Protein AF-A0A0D2M2R5-F1 (afdb_monomer_lite)

Foldseek 3Di:
DDPVVLVVVLVVCVVPLVCLVVCVVVVNLLVLLVCLAPPHPNNDLSSLSNNLSNLQSDDCAPVNCVVSVNLVSLLVQCVCCQVVVVPSNQLSSLSSLLSNLVRQVVCVVVVNHPCPSVVSCLVCLVVLLQQCLPQALSNVLSSLSNLLSSCQNCLQSCLCVCLPLVNLQSLLCSLQSVRYPDNDGRDLSSLVSSLSNLVSSCVNCLQRDEDDPSLVSSLVSLVVCLVPPDDPSNVSSVVSSVSSCVSNVD

Organism: NCBI:txid145388

pLDDT: mean 93.22, std 6.28, range [57.44, 98.75]

Structure (mmCIF, N/CA/C/O backbone):
data_AF-A0A0D2M2R5-F1
#
_entry.id   AF-A0A0D2M2R5-F1
#
loop_
_atom_site.group_PDB
_atom_site.id
_atom_site.type_symbol
_atom_site.label_atom_id
_atom_site.label_alt_id
_atom_site.label_comp_id
_atom_site.label_asym_id
_atom_site.label_entity_id
_atom_site.label_seq_id
_atom_site.pdbx_PDB_ins_code
_atom_site.Cartn_x
_atom_site.Cartn_y
_atom_site.Cartn_z
_atom_site.occupancy
_atom_site.B_iso_or_equiv
_atom_site.auth_seq_id
_atom_site.auth_comp_id
_atom_site.auth_asym_id
_atom_site.auth_atom_id
_atom_site.pdbx_PDB_model_num
ATOM 1 N N . MET A 1 1 ? -5.791 3.651 27.674 1.00 80.12 1 MET A N 1
ATOM 2 C CA . MET A 1 1 ? -5.739 2.203 27.978 1.00 80.12 1 MET A CA 1
ATOM 3 C C . MET A 1 1 ? -4.306 1.830 28.359 1.00 80.12 1 MET A C 1
ATOM 5 O O . MET A 1 1 ? -3.412 2.379 27.731 1.00 80.12 1 MET A O 1
ATOM 9 N N . PRO A 1 2 ? -4.045 0.976 29.368 1.00 88.44 2 PRO A N 1
ATOM 10 C CA . PRO A 1 2 ? -2.682 0.530 29.679 1.00 88.44 2 PRO A CA 1
ATOM 11 C C . PRO A 1 2 ? -2.049 -0.242 28.511 1.00 88.44 2 PRO A C 1
ATOM 13 O O . PRO A 1 2 ? -2.731 -1.043 27.873 1.00 88.44 2 PRO A O 1
ATOM 16 N N . LEU A 1 3 ? -0.742 -0.074 28.274 1.00 89.00 3 LEU A N 1
ATOM 17 C CA . LEU A 1 3 ? -0.022 -0.724 27.163 1.00 89.00 3 LEU A CA 1
ATOM 18 C C . LEU A 1 3 ? -0.188 -2.252 27.151 1.00 89.00 3 LEU A C 1
ATOM 20 O O . LEU A 1 3 ? -0.349 -2.858 26.095 1.00 89.00 3 LEU A O 1
ATOM 24 N N . TYR A 1 4 ? -0.179 -2.880 28.328 1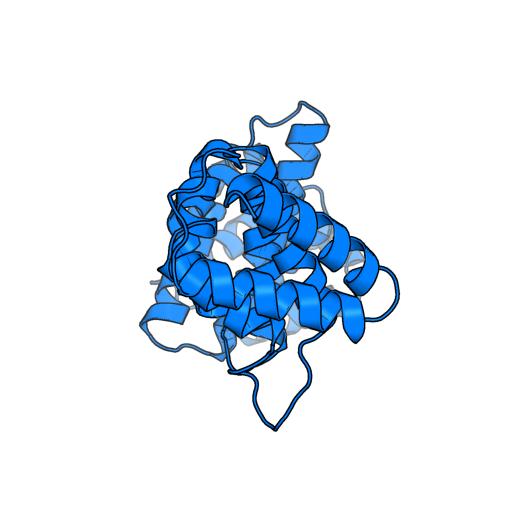.00 91.94 4 TYR A N 1
ATOM 25 C CA . TYR A 1 4 ? -0.359 -4.327 28.447 1.00 91.94 4 TYR A CA 1
ATOM 26 C C . TYR A 1 4 ? -1.734 -4.794 27.944 1.00 91.94 4 TYR A C 1
ATOM 28 O O . TYR A 1 4 ? -1.831 -5.845 27.318 1.00 91.94 4 TYR A O 1
ATOM 36 N N . ALA A 1 5 ? -2.783 -3.989 28.139 1.00 92.06 5 ALA A N 1
ATOM 37 C CA . ALA A 1 5 ? -4.114 -4.307 27.633 1.00 92.06 5 ALA A CA 1
ATOM 38 C C . ALA A 1 5 ? -4.182 -4.203 26.100 1.00 92.06 5 ALA A C 1
ATOM 40 O O . ALA A 1 5 ? -4.781 -5.071 25.473 1.00 92.06 5 ALA A O 1
ATOM 41 N N . LEU A 1 6 ? -3.513 -3.211 25.492 1.00 91.88 6 LEU A N 1
ATOM 42 C CA . LEU A 1 6 ? -3.400 -3.110 24.028 1.00 91.88 6 LEU A CA 1
ATOM 43 C C . LEU A 1 6 ? -2.667 -4.321 23.442 1.00 91.88 6 LEU A C 1
ATOM 45 O O . LEU A 1 6 ? -3.137 -4.916 22.479 1.00 91.88 6 LEU A O 1
ATOM 49 N N . LYS A 1 7 ? -1.549 -4.724 24.061 1.00 92.75 7 LYS A N 1
ATOM 50 C CA . LYS A 1 7 ? -0.788 -5.920 23.666 1.00 92.75 7 LYS A CA 1
ATOM 51 C C . LYS A 1 7 ? -1.637 -7.187 23.734 1.00 92.75 7 LYS A C 1
ATOM 53 O O . LYS A 1 7 ? -1.655 -7.959 22.781 1.00 92.75 7 LYS A O 1
ATOM 58 N N . LEU A 1 8 ? -2.340 -7.389 24.849 1.00 93.81 8 LEU A N 1
ATOM 59 C CA . LEU A 1 8 ? -3.170 -8.573 25.055 1.00 93.81 8 LEU A CA 1
ATOM 60 C C . LEU A 1 8 ? -4.339 -8.611 24.069 1.00 93.81 8 LEU A C 1
ATOM 62 O O . LEU A 1 8 ? -4.584 -9.649 23.465 1.00 93.81 8 LEU A O 1
ATOM 66 N N . LEU A 1 9 ? -5.018 -7.480 23.858 1.00 93.56 9 LEU A N 1
ATOM 67 C CA . LEU A 1 9 ? -6.087 -7.399 22.869 1.00 93.56 9 LEU A CA 1
ATOM 68 C C . LEU A 1 9 ? -5.559 -7.657 21.453 1.00 93.56 9 LEU A C 1
ATOM 70 O O . LEU A 1 9 ? -6.178 -8.419 20.720 1.00 93.56 9 LEU A O 1
ATOM 74 N N . GLY A 1 10 ? -4.406 -7.083 21.094 1.00 90.00 10 GLY A N 1
ATOM 75 C CA . GLY A 1 10 ? -3.755 -7.315 19.804 1.00 90.00 10 GLY A CA 1
ATOM 76 C C . GLY A 1 10 ? -3.497 -8.798 19.562 1.00 90.00 10 GLY A C 1
ATOM 77 O O . GLY A 1 10 ? -3.965 -9.341 18.567 1.00 90.00 10 GLY A O 1
ATOM 78 N N . GLY A 1 11 ? -2.874 -9.478 20.529 1.00 90.94 11 GLY A N 1
ATOM 79 C CA . GLY A 1 11 ? -2.635 -10.920 20.444 1.00 90.94 11 GLY A CA 1
ATOM 80 C C . GLY A 1 11 ? -3.923 -11.749 20.354 1.00 90.94 11 GLY A C 1
ATOM 81 O O . GLY A 1 11 ? -3.978 -12.720 19.606 1.00 90.94 11 GLY A O 1
ATOM 82 N N . VAL A 1 12 ? -4.990 -11.359 21.062 1.00 92.56 12 VAL A N 1
ATOM 83 C CA . VAL A 1 12 ? -6.296 -12.036 20.956 1.00 92.56 12 VAL A CA 1
ATOM 84 C C . VAL A 1 12 ? -6.880 -11.901 19.549 1.00 92.56 12 VAL A C 1
ATOM 86 O O . VAL A 1 12 ? -7.379 -12.889 19.016 1.00 92.56 12 VAL A O 1
ATOM 89 N N . LEU A 1 13 ? -6.815 -10.713 18.941 1.00 91.69 13 LEU A N 1
ATOM 90 C CA . LEU A 1 13 ? -7.350 -10.485 17.595 1.00 91.69 13 LEU A CA 1
ATOM 91 C C . LEU A 1 13 ? -6.505 -11.147 16.500 1.00 91.69 13 LEU A C 1
ATOM 93 O O . LEU A 1 13 ? -7.065 -11.585 15.498 1.00 91.69 13 LEU A O 1
ATOM 97 N N . GLU A 1 14 ? -5.189 -11.255 16.697 1.00 87.56 14 GLU A N 1
ATOM 98 C CA . GLU A 1 14 ? -4.291 -12.001 15.804 1.00 87.56 14 GLU A CA 1
ATOM 99 C C . GLU A 1 14 ? -4.626 -13.502 15.797 1.00 87.56 14 GLU A C 1
ATOM 101 O O . GLU A 1 14 ? -4.649 -14.126 14.738 1.00 87.56 14 GLU A O 1
ATOM 106 N N . VAL A 1 15 ? -4.935 -14.080 16.964 1.00 89.62 15 VAL A N 1
ATOM 107 C CA . VAL A 1 15 ? -5.293 -15.505 17.089 1.00 89.62 15 VAL A CA 1
ATOM 108 C C . VAL A 1 15 ? -6.743 -15.773 16.680 1.00 89.62 15 VAL A C 1
ATOM 110 O O . VAL A 1 15 ? -7.049 -16.829 16.126 1.00 89.62 15 VAL A O 1
ATOM 113 N N . ASN A 1 16 ? -7.658 -14.848 16.971 1.00 90.06 16 ASN A N 1
ATOM 114 C CA . ASN A 1 16 ? -9.077 -15.001 16.679 1.00 90.06 16 ASN A CA 1
ATOM 115 C C . ASN A 1 16 ? -9.708 -13.665 16.266 1.00 90.06 16 ASN A C 1
ATOM 117 O O . ASN A 1 16 ? -10.248 -12.911 17.084 1.00 90.06 16 ASN A O 1
ATOM 121 N N . SER A 1 17 ? -9.717 -13.427 14.954 1.00 88.94 17 SER A N 1
ATOM 122 C CA . SER A 1 17 ? -10.348 -12.259 14.332 1.00 88.94 17 SER A CA 1
ATOM 123 C C . SER A 1 17 ? -11.868 -12.205 14.532 1.00 88.94 17 SER A C 1
ATOM 125 O O . SER A 1 17 ? -12.469 -11.140 14.389 1.00 88.94 17 SER A O 1
ATOM 127 N N . GLY A 1 18 ? -12.501 -13.307 14.953 1.00 89.75 18 GLY A N 1
ATOM 128 C CA . GLY A 1 18 ? -13.918 -13.342 15.312 1.00 89.75 18 GLY A CA 1
ATOM 129 C C . GLY A 1 18 ? -14.280 -12.405 16.468 1.00 89.75 18 GLY A C 1
ATOM 130 O O . GLY A 1 18 ? -15.438 -12.010 16.572 1.00 89.75 18 GLY A O 1
ATOM 131 N N . PHE A 1 19 ? -13.305 -11.992 17.292 1.00 92.38 19 PHE A N 1
ATOM 132 C CA . PHE A 1 19 ? -13.520 -11.032 18.381 1.00 92.38 19 PHE A CA 1
ATOM 133 C C . PHE A 1 19 ? -13.590 -9.564 17.937 1.00 92.38 19 PHE A C 1
ATOM 135 O O . PHE A 1 19 ? -13.947 -8.689 18.733 1.00 92.38 19 PHE A O 1
ATOM 142 N N . VAL A 1 20 ? -13.277 -9.262 16.673 1.00 91.56 20 VAL A N 1
ATOM 143 C CA . VAL A 1 20 ? -13.291 -7.882 16.171 1.00 91.56 20 VAL A CA 1
ATOM 144 C C . VAL A 1 20 ? -14.695 -7.267 16.244 1.00 91.56 20 VAL A C 1
ATOM 146 O O . VAL A 1 20 ? -14.840 -6.092 16.594 1.00 91.56 20 VAL A O 1
ATOM 149 N N . GLY A 1 21 ? -15.746 -8.060 16.009 1.00 90.06 21 GLY A N 1
ATOM 150 C CA . GLY A 1 21 ? -17.133 -7.604 16.146 1.00 90.06 21 GLY A CA 1
ATOM 151 C C . GLY A 1 21 ? -17.456 -7.096 17.555 1.00 90.06 21 GLY A C 1
ATOM 152 O O . GLY A 1 21 ? -18.111 -6.068 17.711 1.00 90.06 21 GLY A O 1
ATOM 153 N N . GLN A 1 22 ? -16.937 -7.759 18.589 1.00 92.50 22 GLN A N 1
ATOM 154 C CA . GLN A 1 22 ? -17.124 -7.388 19.991 1.00 92.50 22 GLN A CA 1
ATOM 155 C C . GLN A 1 22 ? -16.339 -6.121 20.336 1.00 92.50 22 GLN A C 1
ATOM 157 O O . GLN A 1 22 ? -16.878 -5.239 20.998 1.00 92.50 22 GLN A O 1
ATOM 162 N N . VAL A 1 23 ? -15.104 -5.982 19.845 1.00 92.31 23 VAL A N 1
ATOM 163 C CA . VAL A 1 23 ? -14.311 -4.748 20.011 1.00 92.31 23 VAL A CA 1
ATOM 164 C C . VAL A 1 23 ? -15.058 -3.543 19.436 1.00 92.31 23 VAL A C 1
ATOM 166 O O . VAL A 1 23 ? -15.118 -2.482 20.062 1.00 92.31 23 VAL A O 1
ATOM 169 N N . ARG A 1 24 ? -15.690 -3.720 18.272 1.00 89.88 24 ARG A N 1
ATOM 170 C CA . ARG A 1 24 ? -16.531 -2.691 17.656 1.00 89.88 24 ARG A CA 1
ATOM 171 C C . ARG A 1 24 ? -17.795 -2.411 18.464 1.00 89.88 24 ARG A C 1
ATOM 173 O O . ARG A 1 24 ? -18.102 -1.246 18.692 1.00 89.88 24 ARG A O 1
ATOM 180 N N . ALA A 1 25 ? -18.496 -3.448 18.924 1.00 91.38 25 ALA A N 1
ATOM 181 C CA . ALA A 1 25 ? -19.702 -3.306 19.743 1.00 91.38 25 ALA A CA 1
ATOM 182 C C . ALA A 1 25 ? -19.436 -2.579 21.074 1.00 91.38 25 ALA A C 1
ATOM 184 O O . ALA A 1 25 ? -20.310 -1.882 21.581 1.00 91.38 25 ALA A O 1
ATOM 185 N N . LEU A 1 26 ? -18.217 -2.692 21.609 1.00 93.88 26 LEU A N 1
ATOM 186 C CA . LEU A 1 26 ? -17.757 -1.956 22.789 1.00 93.88 26 LEU A CA 1
ATOM 187 C C . LEU A 1 26 ? -17.380 -0.490 22.500 1.00 93.88 26 LEU A C 1
ATOM 189 O O . LEU A 1 26 ? -16.967 0.218 23.414 1.00 93.88 26 LEU A O 1
ATOM 193 N N . GLY A 1 27 ? -17.485 -0.026 21.250 1.00 92.44 27 GLY A N 1
ATOM 194 C CA . GLY A 1 27 ? -17.151 1.348 20.871 1.00 92.44 27 GLY A CA 1
ATOM 195 C C . GLY A 1 27 ? -15.654 1.662 20.940 1.00 92.44 27 GLY A C 1
ATOM 196 O O . GLY A 1 27 ? -15.281 2.824 21.069 1.00 92.44 27 GLY A O 1
ATOM 197 N N . LEU A 1 28 ? -14.785 0.646 20.867 1.00 93.38 28 LEU A N 1
ATOM 198 C CA . LEU A 1 28 ? -13.336 0.835 21.016 1.00 93.38 28 LEU A CA 1
ATOM 199 C C . LEU A 1 28 ? -12.646 1.300 19.730 1.00 93.38 28 LEU A C 1
ATOM 201 O O . LEU A 1 28 ? -11.571 1.887 19.803 1.00 93.38 28 LEU A O 1
ATOM 205 N N . ALA A 1 29 ? -13.253 1.067 18.562 1.00 92.81 29 ALA A N 1
ATOM 206 C CA . ALA A 1 29 ? -12.639 1.417 17.282 1.00 92.81 29 ALA A CA 1
ATOM 207 C C . ALA A 1 29 ? -12.286 2.917 17.173 1.00 92.81 29 ALA A C 1
ATOM 209 O O . ALA A 1 29 ? -11.120 3.200 16.903 1.00 92.81 29 ALA A O 1
ATOM 210 N N . PRO A 1 30 ? -13.192 3.881 17.461 1.00 95.25 30 PRO A N 1
ATOM 211 C CA . PRO A 1 30 ? -12.836 5.302 17.435 1.00 95.25 30 PRO A CA 1
ATOM 212 C C . PRO A 1 30 ? -11.638 5.644 18.330 1.00 95.25 30 PRO A C 1
ATOM 214 O O . PRO A 1 30 ? -10.740 6.358 17.899 1.00 95.25 30 PRO A O 1
ATOM 217 N N . LEU A 1 31 ? -11.567 5.050 19.529 1.00 95.62 31 LEU A N 1
ATOM 218 C CA . LEU A 1 31 ? -10.462 5.280 20.462 1.00 95.62 31 LEU A CA 1
ATOM 219 C C . LEU A 1 31 ? -9.118 4.827 19.886 1.00 95.62 31 LEU A C 1
ATOM 221 O O . LEU A 1 31 ? -8.126 5.532 20.037 1.00 95.62 31 LEU A O 1
ATOM 225 N N . PHE A 1 32 ? -9.064 3.667 19.227 1.00 96.31 32 PHE A N 1
ATOM 226 C CA . PHE A 1 32 ? -7.816 3.177 18.635 1.00 96.31 32 PHE A CA 1
ATOM 227 C C . PHE A 1 32 ? -7.359 4.050 17.465 1.00 96.31 32 PHE A C 1
ATOM 229 O O . PHE A 1 32 ? -6.167 4.330 17.351 1.00 96.31 32 PHE A O 1
ATOM 236 N N . PHE A 1 33 ? -8.289 4.562 16.656 1.00 97.12 33 PHE A N 1
ATOM 237 C CA . PHE A 1 33 ? -7.940 5.530 15.616 1.00 97.12 33 PHE A CA 1
ATOM 238 C C . PHE A 1 33 ? -7.495 6.873 16.201 1.00 97.12 33 PHE A C 1
ATOM 240 O O . PHE A 1 33 ? -6.570 7.476 15.674 1.00 97.12 33 PHE A O 1
ATOM 247 N N . ASP A 1 34 ? -8.067 7.345 17.308 1.00 96.75 34 ASP A N 1
ATOM 248 C CA . ASP A 1 34 ? -7.570 8.548 17.996 1.00 96.75 34 ASP A CA 1
ATOM 249 C C . ASP A 1 34 ? -6.165 8.355 18.579 1.00 96.75 34 ASP A C 1
ATOM 251 O O . ASP A 1 34 ? -5.353 9.283 18.581 1.00 96.75 34 ASP A O 1
ATOM 255 N N . TYR A 1 35 ? -5.832 7.133 18.999 1.00 97.31 35 TYR A N 1
ATOM 256 C CA . TYR A 1 35 ? -4.498 6.791 19.490 1.00 97.31 35 TYR A CA 1
ATOM 257 C C . TYR A 1 35 ? -3.413 6.830 18.407 1.00 97.31 35 TYR A C 1
ATOM 259 O O . TYR A 1 35 ? -2.243 6.792 18.769 1.00 97.31 35 TYR A O 1
ATOM 267 N N . LEU A 1 36 ? -3.763 6.931 17.118 1.00 97.81 36 LEU A N 1
ATOM 268 C CA . LEU A 1 36 ? -2.798 7.142 16.029 1.00 97.81 36 LEU A CA 1
ATOM 269 C C . LEU A 1 36 ? -2.287 8.589 15.942 1.00 97.81 36 LEU A C 1
ATOM 271 O O . LEU A 1 36 ? -1.353 8.855 15.192 1.00 97.81 36 LEU A O 1
ATOM 275 N N . SER A 1 37 ? -2.870 9.531 16.690 1.00 96.69 37 SER A N 1
ATOM 276 C CA . SER A 1 37 ? -2.326 10.891 16.763 1.00 96.69 37 SER A CA 1
ATOM 277 C C . SER A 1 37 ? -0.873 10.869 17.263 1.00 96.69 37 SER A C 1
ATOM 279 O O . SER A 1 37 ? -0.558 10.180 18.234 1.00 96.69 37 SER A O 1
ATOM 281 N N . LEU A 1 38 ? 0.018 11.631 16.617 1.00 94.94 38 LEU A N 1
ATOM 282 C CA . LEU A 1 38 ? 1.461 11.644 16.913 1.00 94.94 38 LEU A CA 1
ATOM 283 C C . LEU A 1 38 ? 1.782 12.026 18.365 1.00 94.94 38 LEU A C 1
ATOM 285 O O . LEU A 1 38 ? 2.743 11.523 18.936 1.00 94.94 38 LEU A O 1
ATOM 289 N N . GLU A 1 39 ? 0.949 12.860 18.985 1.00 93.38 39 GLU A N 1
ATOM 290 C CA . GLU A 1 39 ? 1.123 13.300 20.375 1.00 93.38 39 GLU A CA 1
ATOM 291 C C . GLU A 1 39 ? 0.530 12.314 21.395 1.00 93.38 39 GLU A C 1
ATOM 293 O O . GLU A 1 39 ? 0.689 12.472 22.609 1.00 93.38 39 GLU A O 1
ATOM 298 N N . HIS A 1 40 ? -0.190 11.291 20.931 1.00 94.56 40 HIS A N 1
ATOM 299 C CA . HIS A 1 40 ? -0.910 10.395 21.815 1.00 94.56 40 HIS A CA 1
ATOM 300 C C . HIS A 1 40 ? 0.028 9.350 22.435 1.00 94.56 40 HIS A C 1
ATOM 302 O O . HIS A 1 40 ? 0.693 8.590 21.739 1.00 94.56 40 HIS A O 1
ATOM 308 N N . ALA A 1 41 ? 0.001 9.201 23.764 1.00 91.94 41 ALA A N 1
ATOM 309 C CA . ALA A 1 41 ? 0.866 8.258 24.493 1.00 91.94 41 ALA A CA 1
ATOM 310 C C . ALA A 1 41 ? 0.666 6.769 24.120 1.00 91.94 41 ALA A C 1
ATOM 312 O O . ALA A 1 41 ? 1.492 5.920 24.449 1.00 91.94 41 ALA A O 1
ATOM 313 N N . ASN A 1 42 ? -0.444 6.444 23.452 1.00 94.00 42 ASN A N 1
ATOM 314 C CA . ASN A 1 42 ? -0.731 5.105 22.920 1.00 94.00 42 ASN A CA 1
ATOM 315 C C . ASN A 1 42 ? -0.480 4.973 21.412 1.00 94.00 42 ASN A C 1
ATOM 317 O O . ASN A 1 42 ? -0.851 3.945 20.846 1.00 94.00 42 ASN A O 1
ATOM 321 N N . ASN A 1 43 ? 0.155 5.959 20.776 1.00 96.06 43 ASN A N 1
ATOM 322 C CA . ASN A 1 43 ? 0.647 5.807 19.417 1.00 96.06 43 ASN A CA 1
ATOM 323 C C . ASN A 1 43 ? 1.870 4.888 19.427 1.00 96.06 43 ASN A C 1
ATOM 325 O O . ASN A 1 43 ? 2.994 5.290 19.716 1.00 96.06 43 ASN A O 1
ATOM 329 N N . ASN A 1 44 ? 1.618 3.601 19.228 1.00 95.44 44 ASN A N 1
ATOM 330 C CA . ASN A 1 44 ? 2.637 2.569 19.222 1.00 95.44 44 ASN A CA 1
ATOM 331 C C . ASN A 1 44 ? 2.258 1.448 18.257 1.00 95.44 44 ASN A C 1
ATOM 333 O O . ASN A 1 44 ? 1.099 1.311 17.855 1.00 95.44 44 ASN A O 1
ATOM 337 N N . VAL A 1 45 ? 3.235 0.593 17.956 1.00 95.06 45 VAL A N 1
ATOM 338 C CA . VAL A 1 45 ? 3.086 -0.530 17.023 1.00 95.06 45 VAL A CA 1
ATOM 339 C C . VAL A 1 45 ? 1.889 -1.441 17.330 1.00 95.06 45 VAL A C 1
ATOM 341 O O . VAL A 1 45 ? 1.237 -1.938 16.415 1.00 95.06 45 VAL A O 1
ATOM 344 N N . HIS A 1 46 ? 1.531 -1.632 18.604 1.00 95.25 46 HIS A N 1
ATOM 345 C CA . HIS A 1 46 ? 0.386 -2.471 18.969 1.00 95.25 46 HIS A CA 1
ATOM 346 C C . HIS A 1 46 ? -0.942 -1.808 18.605 1.00 95.25 46 HIS A C 1
ATOM 348 O O . HIS A 1 46 ? -1.853 -2.489 18.143 1.00 95.25 46 HIS A O 1
ATOM 354 N N . ASN A 1 47 ? -1.050 -0.488 18.772 1.00 97.12 47 ASN A N 1
ATOM 355 C CA . ASN A 1 47 ? -2.237 0.249 18.354 1.00 97.12 47 ASN A CA 1
ATOM 356 C C . ASN A 1 47 ? -2.403 0.252 16.827 1.00 97.12 47 ASN A C 1
ATOM 358 O O . ASN A 1 47 ? -3.515 0.066 16.337 1.00 97.12 47 ASN A O 1
ATOM 362 N N . ILE A 1 48 ? -1.304 0.384 16.078 1.00 97.31 48 ILE A N 1
ATOM 363 C CA . ILE A 1 48 ? -1.314 0.295 14.608 1.00 97.31 48 ILE A CA 1
ATOM 364 C C . ILE A 1 48 ? -1.857 -1.073 14.167 1.00 97.31 48 ILE A C 1
ATOM 366 O O . ILE A 1 48 ? -2.800 -1.148 13.378 1.00 97.31 48 ILE A O 1
ATOM 370 N N . ARG A 1 49 ? -1.348 -2.163 14.758 1.00 95.38 49 ARG A N 1
ATOM 371 C CA . ARG A 1 49 ? -1.827 -3.529 14.480 1.00 95.38 49 ARG A CA 1
ATOM 372 C C . ARG A 1 49 ? -3.298 -3.738 14.849 1.00 95.38 49 ARG A C 1
ATOM 374 O O . ARG A 1 49 ? -4.018 -4.400 14.106 1.00 95.38 49 ARG A O 1
ATOM 381 N N . LEU A 1 50 ? -3.769 -3.150 15.952 1.00 95.31 50 LEU A N 1
ATOM 382 C CA . LEU A 1 50 ? -5.187 -3.181 16.331 1.00 95.31 50 LEU A CA 1
ATOM 383 C C . LEU A 1 50 ? -6.072 -2.473 15.299 1.00 95.31 50 LEU A C 1
ATOM 385 O O . LEU A 1 50 ? -7.100 -3.023 14.902 1.00 95.31 50 LEU A O 1
ATOM 389 N N . CYS A 1 51 ? -5.669 -1.286 14.840 1.00 96.75 51 CYS A N 1
ATOM 390 C CA . CYS A 1 51 ? -6.380 -0.565 13.783 1.00 96.75 51 CYS A CA 1
ATOM 391 C C . CYS A 1 51 ? -6.428 -1.397 12.498 1.00 96.75 51 CYS A C 1
ATOM 393 O O . CYS A 1 51 ? -7.487 -1.535 11.890 1.00 96.75 51 CYS A O 1
ATOM 395 N N . ARG A 1 52 ? -5.319 -2.048 12.135 1.00 95.62 52 ARG A N 1
ATOM 396 C CA . ARG A 1 52 ? -5.270 -2.946 10.976 1.00 95.62 52 ARG A CA 1
ATOM 397 C C . ARG A 1 52 ? -6.222 -4.126 11.124 1.00 95.62 52 ARG A C 1
ATOM 399 O O . ARG A 1 52 ? -6.975 -4.410 10.200 1.00 95.62 52 ARG A O 1
ATOM 406 N N . ALA A 1 53 ? -6.232 -4.798 12.276 1.00 94.00 53 ALA A N 1
ATOM 407 C CA . ALA A 1 53 ? -7.148 -5.910 12.533 1.00 94.00 53 ALA A CA 1
ATOM 408 C C . ALA A 1 53 ? -8.622 -5.480 12.415 1.00 94.00 53 ALA A C 1
ATOM 410 O O . ALA A 1 53 ? -9.436 -6.220 11.863 1.00 94.00 53 ALA A O 1
ATOM 411 N N . LEU A 1 54 ? -8.954 -4.269 12.881 1.00 94.12 54 LEU A N 1
ATOM 412 C CA . LEU A 1 54 ? -10.293 -3.692 12.748 1.00 94.12 54 LEU A CA 1
ATOM 413 C C . LEU A 1 54 ? -10.700 -3.473 11.289 1.00 94.12 54 LEU A C 1
ATOM 415 O O . LEU A 1 54 ? -11.820 -3.821 10.918 1.00 94.12 54 LEU A O 1
ATOM 419 N N . VAL A 1 55 ? -9.799 -2.922 10.472 1.00 94.75 55 VAL A N 1
ATOM 420 C CA . VAL A 1 55 ? -10.050 -2.673 9.045 1.00 94.75 55 VAL A CA 1
ATOM 421 C C . VAL A 1 55 ? -10.165 -3.996 8.280 1.00 94.75 55 VAL A C 1
ATOM 423 O O . VAL A 1 55 ? -11.131 -4.213 7.550 1.00 94.75 55 VAL A O 1
ATOM 426 N N . MET A 1 56 ? -9.233 -4.925 8.510 1.00 91.94 56 MET A N 1
ATOM 427 C CA . MET A 1 56 ? -9.162 -6.207 7.798 1.00 91.94 56 MET A CA 1
ATOM 428 C C . MET A 1 56 ? -10.325 -7.153 8.101 1.00 91.94 56 MET A C 1
ATOM 430 O O . MET A 1 56 ? -10.743 -7.902 7.221 1.00 91.94 56 MET A O 1
ATOM 434 N N . ALA A 1 57 ? -10.880 -7.129 9.317 1.00 89.94 57 ALA A N 1
ATOM 435 C CA . ALA A 1 57 ? -12.054 -7.940 9.656 1.00 89.94 57 ALA A CA 1
ATOM 436 C C . ALA A 1 57 ? -13.332 -7.495 8.925 1.00 89.94 57 ALA A C 1
ATOM 438 O O . ALA A 1 57 ? -14.336 -8.210 8.937 1.00 89.94 57 ALA A O 1
ATOM 439 N N . GLY A 1 58 ? -13.299 -6.325 8.287 1.00 78.12 58 GLY A N 1
ATOM 440 C CA . GLY A 1 58 ? -14.410 -5.786 7.532 1.00 78.12 58 GLY A CA 1
ATOM 441 C C . GLY A 1 58 ? -15.477 -5.110 8.394 1.00 78.12 58 GLY A C 1
ATOM 442 O O . GLY A 1 58 ? -15.599 -5.270 9.613 1.00 78.12 58 GLY A O 1
ATOM 443 N N . GLY A 1 59 ? -16.279 -4.298 7.711 1.00 77.31 59 GLY A N 1
ATOM 444 C CA . GLY A 1 59 ? -17.406 -3.575 8.286 1.00 77.31 59 GLY A CA 1
ATOM 445 C C . GLY A 1 59 ? -17.073 -2.199 8.863 1.00 77.31 59 GLY A C 1
ATOM 446 O O . GLY A 1 59 ? -17.970 -1.585 9.437 1.00 77.31 59 GLY A O 1
ATOM 447 N N . MET A 1 60 ? -15.842 -1.711 8.700 1.00 88.31 60 MET A N 1
ATOM 448 C CA . MET A 1 60 ? -15.567 -0.273 8.674 1.00 88.31 60 MET A CA 1
ATOM 449 C C . MET A 1 60 ? -15.565 0.172 7.215 1.00 88.31 60 MET A C 1
ATOM 451 O O . MET A 1 60 ? -14.629 -0.157 6.494 1.00 88.31 60 MET A O 1
ATOM 455 N N . GLY A 1 61 ? -16.635 0.840 6.782 1.00 90.12 61 GLY A N 1
ATOM 456 C CA . GLY A 1 61 ? -16.721 1.341 5.408 1.00 90.12 61 GLY A CA 1
ATOM 457 C C . GLY A 1 61 ? -16.005 2.675 5.215 1.00 90.12 61 GLY A C 1
ATOM 458 O O . GLY A 1 61 ? -15.634 3.318 6.207 1.00 90.12 61 GLY A O 1
ATOM 459 N N . ALA A 1 62 ? -15.858 3.120 3.965 1.00 92.00 62 ALA A N 1
ATOM 460 C CA . ALA A 1 62 ? -15.127 4.342 3.621 1.00 92.00 62 ALA A CA 1
ATOM 461 C C . ALA A 1 62 ? -15.639 5.562 4.406 1.00 92.00 62 ALA A C 1
ATOM 463 O O . ALA A 1 62 ? -14.862 6.253 5.064 1.00 92.00 62 ALA A O 1
ATOM 464 N N . ALA A 1 63 ? -16.962 5.748 4.476 1.00 92.12 63 ALA A N 1
ATOM 465 C CA . ALA A 1 63 ? -17.580 6.844 5.228 1.00 92.12 63 ALA A CA 1
ATOM 466 C C . ALA A 1 63 ? -17.229 6.831 6.730 1.00 92.12 63 ALA A C 1
ATOM 468 O O . ALA A 1 63 ? -17.051 7.883 7.346 1.00 92.12 63 ALA A O 1
ATOM 469 N N . GLN A 1 64 ? -17.107 5.646 7.341 1.00 93.62 64 GLN A N 1
ATOM 470 C CA . GLN A 1 64 ? -16.721 5.537 8.748 1.00 93.62 64 GLN A CA 1
ATOM 471 C C . GLN A 1 64 ? -15.239 5.874 8.942 1.00 93.62 64 GLN A C 1
ATOM 473 O O . GLN A 1 64 ? -14.892 6.568 9.896 1.00 93.62 64 GLN A O 1
ATOM 478 N N . LEU A 1 65 ? -14.368 5.392 8.054 1.00 95.81 65 LEU A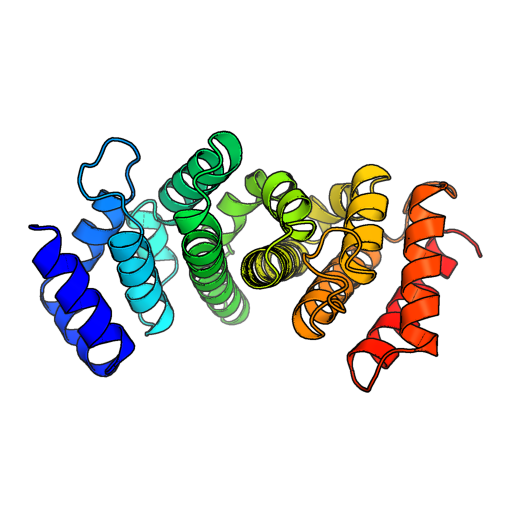 N 1
ATOM 479 C CA . LEU A 1 65 ? -12.936 5.695 8.094 1.00 95.81 65 LEU A CA 1
ATOM 480 C C . LEU A 1 65 ? -12.674 7.188 7.866 1.00 95.81 65 LEU A C 1
ATOM 482 O O . LEU A 1 65 ? -11.856 7.778 8.574 1.00 95.81 65 LEU A O 1
ATOM 486 N N . GLN A 1 66 ? -13.428 7.811 6.961 1.00 95.12 66 GLN A N 1
ATOM 487 C CA . GLN A 1 66 ? -13.395 9.249 6.716 1.00 95.12 66 GLN A CA 1
ATOM 488 C C . GLN A 1 66 ? -13.833 10.042 7.952 1.00 95.12 66 GLN A C 1
ATOM 490 O O . GLN A 1 66 ? -13.127 10.952 8.378 1.00 95.12 66 GLN A O 1
ATOM 495 N N . ALA A 1 67 ? -14.944 9.661 8.595 1.00 95.00 67 ALA A N 1
ATOM 496 C CA . ALA A 1 67 ? -15.417 10.316 9.818 1.00 95.00 67 ALA A CA 1
ATOM 497 C C . ALA A 1 67 ? -14.407 10.237 10.980 1.00 95.00 67 ALA A C 1
ATOM 499 O O . ALA A 1 67 ? -14.405 11.096 11.859 1.00 95.00 67 ALA A O 1
ATOM 500 N N . LEU A 1 68 ? -13.545 9.217 10.989 1.00 95.88 68 LEU A N 1
ATOM 501 C CA . LEU A 1 68 ? -12.482 9.048 11.982 1.00 95.88 68 LEU A CA 1
ATOM 502 C C . LEU A 1 68 ? -11.178 9.780 11.626 1.00 95.88 68 LEU A C 1
ATOM 504 O O . LEU A 1 68 ? -10.252 9.771 12.445 1.00 95.88 68 LEU A O 1
ATOM 508 N N . GLY A 1 69 ? -11.072 10.371 10.429 1.00 96.50 69 GLY A N 1
ATOM 509 C CA . GLY A 1 69 ? -9.812 10.902 9.897 1.00 96.50 69 GLY A CA 1
ATOM 510 C C . GLY A 1 69 ? -8.728 9.824 9.815 1.00 96.50 69 GLY A C 1
ATOM 511 O O . GLY A 1 69 ? -7.566 10.081 10.126 1.00 96.50 69 GLY A O 1
ATOM 512 N N . ALA A 1 70 ? -9.120 8.579 9.515 1.00 96.75 70 ALA A N 1
ATOM 513 C CA . ALA A 1 70 ? -8.234 7.424 9.606 1.00 96.75 70 ALA A CA 1
ATOM 514 C C . ALA A 1 70 ? -7.047 7.537 8.640 1.00 96.75 70 ALA A C 1
ATOM 516 O O . ALA A 1 70 ? -5.909 7.350 9.063 1.00 96.75 70 ALA A O 1
ATOM 517 N N . ALA A 1 71 ? -7.304 7.879 7.374 1.00 97.25 71 ALA A N 1
ATOM 518 C CA . ALA A 1 71 ? -6.259 7.996 6.360 1.00 97.25 71 ALA A CA 1
ATOM 519 C C . ALA A 1 71 ? -5.243 9.096 6.704 1.00 97.25 71 ALA A C 1
ATOM 521 O O . ALA A 1 71 ? -4.044 8.830 6.670 1.00 97.25 71 ALA A O 1
ATOM 522 N N . ASP A 1 72 ? -5.697 10.279 7.134 1.00 98.00 72 ASP A N 1
ATOM 523 C CA . ASP A 1 72 ? -4.813 11.386 7.527 1.00 98.00 72 ASP A CA 1
ATOM 524 C C . ASP A 1 72 ? -3.893 11.003 8.691 1.00 98.00 72 ASP A C 1
ATOM 526 O O . ASP A 1 72 ? -2.683 11.229 8.651 1.00 98.00 72 ASP A O 1
ATOM 530 N N . LYS A 1 73 ? -4.455 10.371 9.729 1.00 98.31 73 LYS A N 1
ATOM 531 C CA . LYS A 1 73 ? -3.686 9.928 10.899 1.00 98.31 73 LYS A CA 1
ATOM 532 C C . LYS A 1 73 ? -2.662 8.857 10.520 1.00 98.31 73 LYS A C 1
ATOM 534 O O . LYS A 1 73 ? -1.526 8.916 10.977 1.00 98.31 73 LYS A O 1
ATOM 539 N N . VAL A 1 74 ? -3.039 7.896 9.675 1.00 98.25 74 VAL A N 1
ATOM 540 C CA . VAL A 1 74 ? -2.128 6.840 9.207 1.00 98.25 74 VAL A CA 1
ATOM 541 C C . VAL A 1 74 ? -1.018 7.418 8.327 1.00 98.25 74 VAL A C 1
ATOM 543 O O . VAL A 1 74 ? 0.143 7.068 8.530 1.00 98.25 74 VAL A O 1
ATOM 546 N N . CYS A 1 75 ? -1.336 8.357 7.431 1.00 98.50 75 CYS A N 1
ATOM 547 C CA . CYS A 1 75 ? -0.339 9.088 6.648 1.00 98.50 75 CYS A CA 1
ATOM 548 C C . CYS A 1 75 ? 0.648 9.833 7.554 1.00 98.50 75 CYS A C 1
ATOM 550 O O . CYS A 1 75 ? 1.854 9.726 7.357 1.00 98.50 75 CYS A O 1
ATOM 552 N N . ALA A 1 76 ? 0.161 10.522 8.590 1.00 98.38 76 ALA A N 1
ATOM 553 C CA . ALA A 1 76 ? 1.022 11.215 9.546 1.00 98.38 76 ALA A CA 1
ATOM 554 C C . ALA A 1 76 ? 1.961 10.250 10.296 1.00 98.38 76 ALA A C 1
ATOM 556 O O . ALA A 1 76 ? 3.136 10.563 10.489 1.00 98.38 76 ALA A O 1
ATOM 557 N N . VAL A 1 77 ? 1.477 9.063 10.687 1.00 98.50 77 VAL A N 1
ATOM 558 C CA . VAL A 1 77 ? 2.309 8.022 11.318 1.00 98.50 77 VAL A CA 1
ATOM 559 C C . VAL A 1 77 ? 3.352 7.472 10.344 1.00 98.50 77 VAL A C 1
ATOM 561 O O . VAL A 1 77 ? 4.510 7.344 10.734 1.00 98.50 77 VAL A O 1
ATOM 564 N N . LEU A 1 78 ? 2.975 7.184 9.093 1.00 98.69 78 LEU A N 1
ATOM 565 C CA . LEU A 1 78 ? 3.899 6.711 8.057 1.00 98.69 78 LEU A CA 1
ATOM 566 C C . LEU A 1 78 ? 5.005 7.737 7.799 1.00 98.69 78 LEU A C 1
ATOM 568 O O . LEU A 1 78 ? 6.183 7.393 7.845 1.00 98.69 78 LEU A O 1
ATOM 572 N N . GLN A 1 79 ? 4.631 9.001 7.593 1.00 98.25 79 GLN A N 1
ATOM 573 C CA . GLN A 1 79 ? 5.585 10.086 7.399 1.00 98.25 79 GLN A CA 1
ATOM 574 C C . GLN A 1 79 ? 6.509 10.220 8.601 1.00 98.25 79 GLN A C 1
ATOM 576 O O . GLN A 1 79 ? 7.720 10.295 8.429 1.00 98.25 79 GLN A O 1
ATOM 581 N N . TYR A 1 80 ? 5.972 10.227 9.821 1.00 98.19 80 TYR A N 1
ATOM 582 C CA . TYR A 1 80 ? 6.799 10.313 11.018 1.00 98.19 80 TYR A CA 1
ATOM 583 C C . TYR A 1 80 ? 7.786 9.144 11.114 1.00 98.19 80 TYR A C 1
ATOM 585 O O . TYR A 1 80 ? 8.967 9.373 11.376 1.00 98.19 80 TYR A O 1
ATOM 593 N N . ALA A 1 81 ? 7.322 7.914 10.878 1.00 98.06 81 ALA A N 1
ATOM 594 C CA . ALA A 1 81 ? 8.156 6.721 10.948 1.00 98.06 81 ALA A CA 1
ATOM 595 C C . ALA A 1 81 ? 9.279 6.745 9.905 1.00 98.06 81 ALA A C 1
ATOM 597 O O . ALA A 1 81 ? 10.426 6.492 10.262 1.00 98.06 81 ALA A O 1
ATOM 598 N N . HIS A 1 82 ? 8.967 7.125 8.665 1.00 98.19 82 HIS A N 1
ATOM 599 C CA . HIS A 1 82 ? 9.940 7.260 7.580 1.00 98.19 82 HIS A CA 1
ATOM 600 C C . HIS A 1 82 ? 10.965 8.369 7.856 1.00 98.19 82 HIS A C 1
ATOM 602 O O . HIS A 1 82 ? 12.158 8.099 7.914 1.00 98.19 82 HIS A O 1
ATOM 608 N N . HIS A 1 83 ? 10.524 9.595 8.156 1.00 97.62 83 HIS A N 1
ATOM 609 C CA . HIS A 1 83 ? 11.433 10.730 8.377 1.00 97.62 83 HIS A CA 1
ATOM 610 C C . HIS A 1 83 ? 12.339 10.572 9.609 1.00 97.62 83 HIS A C 1
ATOM 612 O O . HIS A 1 83 ? 13.400 11.191 9.672 1.00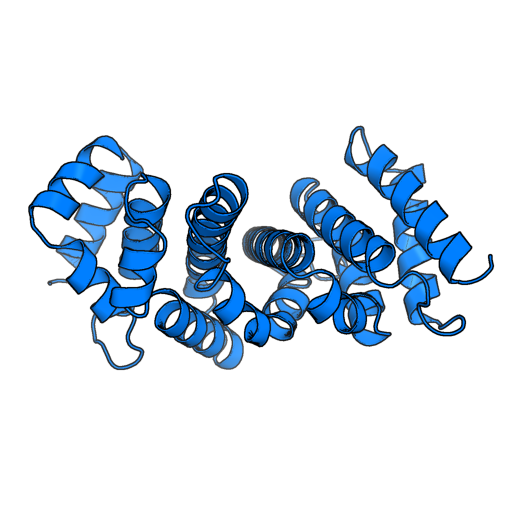 97.62 83 HIS A O 1
ATOM 618 N N . ASN A 1 84 ? 11.914 9.794 10.610 1.00 97.50 84 ASN A N 1
ATOM 619 C CA . ASN A 1 84 ? 12.645 9.621 11.868 1.00 97.50 84 ASN A CA 1
ATOM 620 C C . ASN A 1 84 ? 13.256 8.217 12.026 1.00 97.50 84 ASN A C 1
ATOM 622 O O . ASN A 1 84 ? 13.742 7.906 13.114 1.00 97.50 84 ASN A O 1
ATOM 626 N N . ASN A 1 85 ? 13.244 7.383 10.977 1.00 95.06 85 ASN A N 1
ATOM 627 C CA . ASN A 1 85 ? 13.754 6.003 10.987 1.00 95.06 85 ASN A CA 1
ATOM 628 C C . ASN A 1 85 ? 13.198 5.159 12.151 1.00 95.06 85 ASN A C 1
ATOM 630 O O . ASN A 1 85 ? 13.928 4.476 12.874 1.00 95.06 85 ASN A O 1
ATOM 634 N N . VAL A 1 86 ? 11.885 5.233 12.384 1.00 96.81 86 VAL A N 1
ATOM 635 C CA . VAL A 1 86 ? 11.200 4.405 13.388 1.00 96.81 86 VAL A CA 1
ATOM 636 C C . VAL A 1 86 ? 10.858 3.053 12.762 1.00 96.81 86 VAL A C 1
ATOM 638 O O . VAL A 1 86 ? 9.691 2.726 12.553 1.00 96.81 86 VAL A O 1
ATOM 641 N N . GLU A 1 87 ? 11.893 2.262 12.476 1.00 95.12 87 GLU A N 1
ATOM 642 C CA . GLU A 1 87 ? 11.810 0.983 11.748 1.00 95.12 87 GLU A CA 1
ATOM 643 C C . GLU A 1 87 ? 10.671 0.054 12.203 1.00 95.12 87 GLU A C 1
ATOM 645 O O . GLU A 1 87 ? 9.884 -0.389 11.365 1.00 95.12 87 GLU A O 1
ATOM 650 N N . PRO A 1 88 ? 10.438 -0.173 13.518 1.00 96.25 88 PRO A N 1
ATOM 651 C CA . PRO A 1 88 ? 9.395 -1.102 13.960 1.00 96.25 88 PRO A CA 1
ATOM 652 C C . PRO A 1 88 ? 7.964 -0.686 13.582 1.00 96.25 88 PRO A C 1
ATOM 654 O O . PRO A 1 88 ? 7.026 -1.453 13.816 1.00 96.25 88 PRO A O 1
ATOM 657 N N . PHE A 1 89 ? 7.767 0.546 13.099 1.00 97.81 89 PHE A N 1
ATOM 658 C CA . PHE A 1 89 ? 6.465 1.062 12.686 1.00 97.81 89 PHE A CA 1
ATOM 659 C C . PHE A 1 89 ? 6.216 0.881 11.189 1.00 97.81 89 PHE A C 1
ATOM 661 O O . PHE A 1 89 ? 5.044 0.793 10.826 1.00 97.81 89 PHE A O 1
ATOM 668 N N . LEU A 1 90 ? 7.258 0.809 10.350 1.00 98.31 90 LEU A N 1
ATOM 669 C CA . LEU A 1 90 ? 7.135 0.905 8.891 1.00 98.31 90 LEU A CA 1
ATOM 670 C C . LEU A 1 90 ? 6.270 -0.205 8.296 1.00 98.31 90 LEU A C 1
ATOM 672 O O . LEU A 1 90 ? 5.243 0.091 7.690 1.00 98.31 90 LEU A O 1
ATOM 676 N N . GLU A 1 91 ? 6.619 -1.475 8.514 1.00 97.88 91 GLU A N 1
ATOM 677 C CA . GLU A 1 91 ? 5.798 -2.583 8.007 1.00 97.88 91 GLU A CA 1
ATOM 678 C C . GLU A 1 91 ? 4.354 -2.493 8.549 1.00 97.88 91 GLU A C 1
ATOM 680 O O . GLU A 1 91 ? 3.436 -2.427 7.735 1.00 97.88 91 GLU A O 1
ATOM 685 N N . PRO A 1 92 ? 4.096 -2.388 9.872 1.00 97.88 92 PRO A N 1
ATOM 686 C CA . PRO A 1 92 ? 2.730 -2.314 10.396 1.00 97.88 92 PRO A CA 1
ATOM 687 C C . PRO A 1 92 ? 1.890 -1.142 9.879 1.00 97.88 92 PRO A C 1
ATOM 689 O O . PRO A 1 92 ? 0.677 -1.301 9.718 1.00 97.88 92 PRO A O 1
ATOM 692 N N . VAL A 1 93 ? 2.489 0.036 9.670 1.00 98.62 93 VAL A N 1
ATOM 693 C CA . VAL A 1 93 ? 1.753 1.207 9.175 1.00 98.62 93 VAL A CA 1
ATOM 694 C C . VAL A 1 93 ? 1.472 1.094 7.680 1.00 98.62 93 VAL A C 1
ATOM 696 O O . VAL A 1 93 ? 0.352 1.389 7.279 1.00 98.62 93 VAL A O 1
ATOM 699 N N . LEU A 1 94 ? 2.410 0.583 6.874 1.00 98.75 94 LEU A N 1
ATOM 700 C CA . LEU A 1 94 ? 2.177 0.285 5.454 1.00 98.75 94 LEU A CA 1
ATOM 701 C C . LEU A 1 94 ? 1.075 -0.762 5.280 1.00 98.75 94 LEU A C 1
ATOM 703 O O . LEU A 1 94 ? 0.163 -0.598 4.475 1.00 98.75 94 LEU A O 1
ATOM 707 N N . ASP A 1 95 ? 1.104 -1.800 6.104 1.00 98.19 95 ASP A N 1
ATOM 708 C CA . ASP A 1 95 ? 0.079 -2.833 6.142 1.00 98.19 95 ASP A CA 1
ATOM 709 C C . ASP A 1 95 ? -1.314 -2.275 6.491 1.00 98.19 95 ASP A C 1
ATOM 711 O O . ASP A 1 95 ? -2.336 -2.771 6.012 1.00 98.19 95 ASP A O 1
ATOM 715 N N . LEU A 1 96 ? -1.372 -1.243 7.339 1.00 98.25 96 LEU A N 1
ATOM 716 C CA . LEU A 1 96 ? -2.603 -0.515 7.636 1.00 98.25 96 LEU A CA 1
ATOM 717 C C . LEU A 1 96 ? -3.022 0.397 6.470 1.00 98.25 96 LEU A C 1
ATOM 719 O O . LEU A 1 96 ? -4.215 0.443 6.169 1.00 98.25 96 LEU A O 1
ATOM 723 N N . CYS A 1 97 ? -2.082 1.071 5.796 1.00 98.44 97 CYS A N 1
ATOM 724 C CA . CYS A 1 97 ? -2.356 1.828 4.569 1.00 98.44 97 CYS A CA 1
ATOM 725 C C . CYS A 1 97 ? -3.023 0.927 3.525 1.00 98.44 97 CYS A C 1
ATOM 727 O O . CYS A 1 97 ? -4.136 1.220 3.095 1.00 98.44 97 CYS A O 1
ATOM 729 N N . GLY A 1 98 ? -2.395 -0.205 3.190 1.00 97.12 98 GLY A N 1
ATOM 730 C CA . GLY A 1 98 ? -2.930 -1.165 2.222 1.00 97.12 98 GLY A CA 1
ATOM 731 C C . GLY A 1 98 ? -4.292 -1.724 2.639 1.00 97.12 98 GLY A C 1
ATOM 732 O O . GLY A 1 98 ? -5.207 -1.805 1.831 1.00 97.12 98 GLY A O 1
ATOM 733 N N . ALA A 1 99 ? -4.502 -2.028 3.925 1.00 96.50 99 ALA A N 1
ATOM 734 C CA . ALA A 1 99 ? -5.814 -2.480 4.399 1.00 96.50 99 ALA A CA 1
ATOM 735 C C . ALA A 1 99 ? -6.926 -1.436 4.174 1.00 96.50 99 ALA A C 1
ATOM 737 O O . ALA A 1 99 ? -8.045 -1.796 3.795 1.00 96.50 99 ALA A O 1
ATOM 738 N N . ILE A 1 100 ? -6.631 -0.153 4.414 1.00 96.94 100 ILE A N 1
ATOM 739 C CA . ILE A 1 100 ? -7.571 0.954 4.192 1.00 96.94 100 ILE A CA 1
ATOM 740 C C . ILE A 1 100 ? -7.835 1.131 2.693 1.00 96.94 100 ILE A C 1
ATOM 742 O O . ILE A 1 100 ? -8.996 1.172 2.284 1.00 96.94 100 ILE A O 1
ATOM 746 N N . MET A 1 101 ? -6.778 1.185 1.880 1.00 95.81 101 MET A N 1
ATOM 747 C CA . MET A 1 101 ? -6.867 1.382 0.433 1.00 95.81 101 MET A CA 1
ATOM 748 C C . MET A 1 101 ? -7.595 0.220 -0.259 1.00 95.81 101 MET A C 1
ATOM 750 O O . MET A 1 101 ? -8.559 0.451 -0.985 1.00 95.81 101 MET A O 1
ATOM 754 N N . ALA A 1 102 ? -7.261 -1.033 0.052 1.00 93.88 102 ALA A N 1
ATOM 755 C CA . ALA A 1 102 ? -7.983 -2.206 -0.441 1.00 93.88 102 ALA A CA 1
ATOM 756 C C . ALA A 1 102 ? -9.454 -2.259 0.019 1.00 93.88 102 ALA A C 1
ATOM 758 O O . ALA A 1 102 ? -10.308 -2.866 -0.637 1.00 93.88 102 ALA A O 1
ATOM 759 N N . GLY A 1 103 ? -9.774 -1.677 1.178 1.00 93.31 103 GLY A N 1
ATOM 760 C CA . GLY A 1 103 ? -11.151 -1.479 1.629 1.00 93.31 103 GLY A CA 1
ATOM 761 C C . GLY A 1 103 ? -11.907 -0.521 0.713 1.00 93.31 103 GLY A C 1
ATOM 762 O O . GLY A 1 103 ? -12.940 -0.893 0.157 1.00 93.31 103 GLY A O 1
ATOM 763 N N . ASP A 1 104 ? -11.353 0.672 0.515 1.00 93.69 104 ASP A N 1
ATOM 764 C CA . ASP A 1 104 ? -11.974 1.729 -0.281 1.00 93.69 104 ASP A CA 1
ATOM 765 C C . ASP A 1 104 ? -12.064 1.355 -1.769 1.00 93.69 104 ASP A C 1
ATOM 767 O O . ASP A 1 104 ? -13.123 1.473 -2.375 1.00 93.69 104 ASP A O 1
ATOM 771 N N . ALA A 1 105 ? -11.015 0.761 -2.348 1.00 92.75 105 ALA A N 1
ATOM 772 C CA . ALA A 1 105 ? -11.014 0.288 -3.734 1.00 92.75 105 ALA A CA 1
ATOM 773 C C . ALA A 1 105 ? -12.129 -0.740 -4.016 1.00 92.75 105 ALA A C 1
ATOM 775 O O . ALA A 1 105 ? -12.741 -0.726 -5.087 1.00 92.75 105 ALA A O 1
ATOM 776 N N . ARG A 1 106 ? -12.448 -1.614 -3.048 1.00 93.00 106 ARG A N 1
ATOM 777 C CA . ARG A 1 106 ? -13.588 -2.543 -3.164 1.00 93.00 106 ARG A CA 1
ATOM 778 C C . ARG A 1 106 ? -14.929 -1.818 -3.130 1.00 93.00 106 ARG A C 1
ATOM 780 O O . ARG A 1 106 ? -15.843 -2.220 -3.847 1.00 93.00 106 ARG A O 1
ATOM 787 N N . GLU A 1 107 ? -15.057 -0.772 -2.321 1.00 93.25 107 GLU A N 1
ATOM 788 C CA . GLU A 1 107 ? -16.262 0.060 -2.281 1.00 93.25 107 GLU A CA 1
ATOM 789 C C . GLU A 1 107 ? -16.422 0.896 -3.555 1.00 93.25 107 GLU A C 1
ATOM 791 O O . GLU A 1 107 ? -17.540 1.019 -4.055 1.00 93.25 107 GLU A O 1
ATOM 796 N N . VAL A 1 108 ? -15.326 1.383 -4.144 1.00 93.56 108 VAL A N 1
ATOM 797 C CA . VAL A 1 108 ? -15.335 2.040 -5.460 1.00 93.56 108 VAL A CA 1
ATOM 798 C C . VAL A 1 108 ? -15.795 1.070 -6.544 1.00 93.56 108 VAL A C 1
ATOM 800 O O . VAL A 1 108 ? -16.713 1.381 -7.300 1.00 93.56 108 VAL A O 1
ATOM 803 N N . ALA A 1 109 ? -15.238 -0.145 -6.581 1.00 92.25 109 ALA A N 1
ATOM 804 C CA . ALA A 1 109 ? -15.674 -1.181 -7.519 1.00 92.25 109 ALA A CA 1
ATOM 805 C C . ALA A 1 109 ? -17.155 -1.569 -7.324 1.00 92.25 109 ALA A C 1
ATOM 807 O O . ALA A 1 109 ? -17.837 -1.933 -8.282 1.00 92.25 109 ALA A O 1
ATOM 808 N N . GLY A 1 110 ? -17.660 -1.475 -6.090 1.00 93.12 110 GLY A N 1
ATOM 809 C CA . GLY A 1 110 ? -19.069 -1.674 -5.743 1.00 93.12 110 GLY A CA 1
ATOM 810 C C . GLY A 1 110 ? -19.973 -0.455 -5.968 1.00 93.12 110 GLY A C 1
ATOM 811 O O . GLY A 1 110 ? -21.187 -0.577 -5.803 1.00 93.12 110 GLY A O 1
ATOM 812 N N . GLY A 1 111 ? -19.418 0.705 -6.332 1.00 92.25 111 GLY A N 1
ATOM 813 C CA . GLY A 1 111 ? -20.152 1.957 -6.536 1.00 92.25 111 GLY A CA 1
ATOM 814 C C . GLY A 1 111 ? -20.645 2.642 -5.254 1.00 92.25 111 GLY A C 1
ATOM 815 O O . GLY A 1 111 ? -21.529 3.494 -5.332 1.00 92.25 111 GLY A O 1
ATOM 816 N N . SER A 1 112 ? -20.122 2.273 -4.080 1.00 90.25 112 SER A N 1
ATOM 817 C CA . SER A 1 112 ? -20.507 2.848 -2.779 1.00 90.25 112 SER A CA 1
ATOM 818 C C . SER A 1 112 ? -19.537 3.907 -2.241 1.00 90.25 112 SER A C 1
ATOM 820 O O . SER A 1 112 ? -19.855 4.549 -1.243 1.00 90.25 112 SER A O 1
ATOM 822 N N . SER A 1 113 ? -18.390 4.094 -2.895 1.00 91.75 113 SER A N 1
ATOM 823 C CA . SER A 1 113 ? -17.369 5.109 -2.598 1.00 91.75 113 SER A CA 1
ATOM 824 C C . SER A 1 113 ? -16.887 5.751 -3.904 1.00 91.75 113 SER A C 1
ATOM 826 O O . SER A 1 113 ? -16.988 5.125 -4.963 1.00 91.75 113 SER A O 1
ATOM 828 N N . GLN A 1 114 ? -16.368 6.982 -3.853 1.00 89.38 114 GLN A N 1
ATOM 829 C CA . GLN A 1 114 ? -15.666 7.614 -4.982 1.00 89.38 114 GLN A CA 1
ATOM 830 C C . GLN A 1 114 ? -14.138 7.556 -4.819 1.00 89.38 114 GLN A C 1
ATOM 832 O O . GLN A 1 114 ? -13.409 8.136 -5.624 1.00 89.38 114 GLN A O 1
ATOM 837 N N . GLY A 1 115 ? -13.647 6.845 -3.801 1.00 90.56 115 GLY A N 1
ATOM 838 C CA . GLY A 1 115 ? -12.223 6.701 -3.505 1.00 90.56 115 GLY A CA 1
ATOM 839 C C . GLY A 1 115 ? -11.688 7.819 -2.613 1.00 90.56 115 GLY A C 1
ATOM 840 O O . GLY A 1 115 ? -10.485 8.053 -2.564 1.00 90.56 115 GLY A O 1
ATOM 841 N N . GLU A 1 116 ? -12.558 8.556 -1.917 1.00 91.06 116 GLU A N 1
ATOM 842 C CA . GLU A 1 116 ? -12.153 9.733 -1.147 1.00 91.06 116 GLU A CA 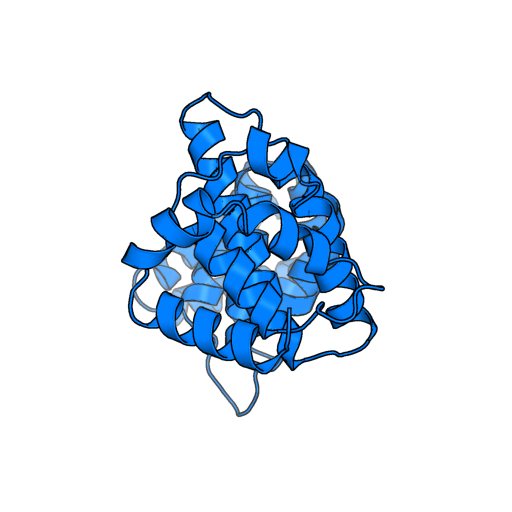1
ATOM 843 C C . GLU A 1 116 ? -11.150 9.401 -0.032 1.00 91.06 116 GLU A C 1
ATOM 845 O O . GLU A 1 116 ? -10.321 10.244 0.311 1.00 91.06 116 GLU A O 1
ATOM 850 N N . VAL A 1 117 ? -11.204 8.189 0.534 1.00 93.44 117 VAL A N 1
ATOM 851 C CA . VAL A 1 117 ? -10.263 7.749 1.574 1.00 93.44 117 VAL A CA 1
ATOM 852 C C . VAL A 1 117 ? -8.923 7.369 0.946 1.00 93.44 117 VAL A C 1
ATOM 854 O O . VAL A 1 117 ? -7.876 7.735 1.480 1.00 93.44 117 VAL A O 1
ATOM 857 N N . LEU A 1 118 ? -8.940 6.675 -0.195 1.00 93.62 118 LEU A N 1
ATOM 858 C CA . LEU A 1 118 ? -7.736 6.296 -0.932 1.00 93.62 118 LEU A CA 1
ATOM 859 C C . LEU A 1 118 ? -6.996 7.527 -1.473 1.00 93.62 118 LEU A C 1
ATOM 861 O O . LEU A 1 118 ? -5.773 7.594 -1.374 1.00 93.62 118 LEU A O 1
ATOM 865 N N . ALA A 1 119 ? -7.720 8.538 -1.962 1.00 95.38 119 ALA A N 1
ATOM 866 C CA . ALA A 1 119 ? -7.151 9.772 -2.507 1.00 95.38 119 ALA A CA 1
ATOM 867 C C . ALA A 1 119 ? -6.215 10.508 -1.528 1.00 95.38 119 ALA A C 1
ATOM 869 O O . ALA A 1 119 ? -5.263 11.159 -1.959 1.00 95.38 119 ALA A O 1
ATOM 870 N N . VAL A 1 120 ? -6.428 10.377 -0.212 1.00 97.19 120 VAL A N 1
ATOM 871 C CA . VAL A 1 120 ? -5.544 10.959 0.819 1.00 97.19 120 VAL A CA 1
ATOM 872 C C . VAL A 1 120 ? -4.109 10.426 0.697 1.00 97.19 120 VAL A C 1
ATOM 874 O O . VAL A 1 120 ? -3.144 11.158 0.927 1.00 97.19 120 VAL A O 1
ATOM 877 N N . PHE A 1 121 ? -3.946 9.172 0.266 1.00 97.81 121 PHE A N 1
ATOM 878 C CA . PHE A 1 121 ? -2.641 8.531 0.120 1.00 97.81 121 PHE A CA 1
ATOM 879 C C . PHE A 1 121 ? -1.862 8.982 -1.123 1.00 97.81 121 PHE A C 1
ATOM 881 O O . PHE A 1 121 ? -0.671 8.689 -1.206 1.00 97.81 121 PHE A O 1
ATOM 888 N N . LEU A 1 122 ? -2.457 9.756 -2.045 1.00 96.94 122 LEU A N 1
ATOM 889 C CA . LEU A 1 122 ? -1.744 10.301 -3.214 1.00 96.94 122 LEU A CA 1
ATOM 890 C C . LEU A 1 122 ? -0.506 11.113 -2.816 1.00 96.94 122 LEU A C 1
ATOM 892 O O . LEU A 1 122 ? 0.530 11.043 -3.471 1.00 96.94 122 LEU A O 1
ATOM 896 N N . GLN A 1 123 ? -0.581 11.831 -1.694 1.00 95.94 123 GLN A N 1
ATOM 897 C CA . GLN A 1 123 ? 0.543 12.615 -1.174 1.00 95.94 123 GLN A CA 1
ATOM 898 C C . GLN A 1 123 ? 1.681 11.747 -0.611 1.00 95.94 123 GLN A C 1
ATOM 900 O O . GLN A 1 123 ? 2.776 12.255 -0.384 1.00 95.94 123 GLN A O 1
ATOM 905 N N . GLN A 1 124 ? 1.441 10.450 -0.391 1.00 97.75 124 GLN A N 1
ATOM 906 C CA . GLN A 1 124 ? 2.433 9.496 0.116 1.00 97.75 124 GLN A CA 1
ATOM 907 C C . GLN A 1 124 ? 3.154 8.738 -0.998 1.00 97.75 124 GLN A C 1
ATOM 909 O O . GLN A 1 124 ? 4.029 7.927 -0.702 1.00 97.75 124 GLN A O 1
ATOM 914 N N . LEU A 1 125 ? 2.834 9.007 -2.268 1.00 96.44 125 LEU A N 1
ATOM 915 C CA . LEU A 1 125 ? 3.456 8.338 -3.408 1.00 96.44 125 LEU A CA 1
ATOM 916 C C . LEU A 1 125 ? 5.000 8.346 -3.347 1.00 96.44 125 LEU A C 1
ATOM 918 O O . LEU A 1 125 ? 5.577 7.268 -3.490 1.00 96.44 125 LEU A O 1
ATOM 922 N N . PRO A 1 126 ? 5.685 9.470 -3.035 1.00 96.19 126 PRO A N 1
ATOM 923 C CA . PRO A 1 126 ? 7.144 9.465 -2.913 1.00 96.19 126 PRO A CA 1
ATOM 924 C C . PRO A 1 126 ? 7.649 8.552 -1.788 1.00 96.19 126 PRO A C 1
ATOM 926 O O . PRO A 1 126 ? 8.652 7.868 -1.960 1.00 96.19 126 PRO A O 1
ATOM 929 N N . VAL A 1 127 ? 6.933 8.499 -0.659 1.00 97.94 127 VAL A N 1
ATOM 930 C CA . VAL A 1 127 ? 7.292 7.654 0.493 1.00 97.94 127 VAL A CA 1
ATOM 931 C C . VAL A 1 127 ? 7.128 6.174 0.146 1.00 97.94 127 VAL A C 1
ATOM 933 O O . VAL A 1 127 ? 8.001 5.371 0.461 1.00 97.94 127 VAL A O 1
ATOM 936 N N . PHE A 1 128 ? 6.045 5.794 -0.541 1.00 98.38 128 PHE A N 1
ATOM 937 C CA . PHE A 1 128 ? 5.860 4.411 -0.992 1.00 98.38 128 PHE A CA 1
ATOM 938 C C . PHE A 1 128 ? 6.926 3.984 -1.999 1.00 98.38 128 PHE A C 1
ATOM 940 O O . PHE A 1 128 ? 7.423 2.863 -1.913 1.00 98.38 128 PHE A O 1
ATOM 947 N N . MET A 1 129 ? 7.294 4.864 -2.933 1.00 97.12 129 MET A N 1
ATOM 948 C CA . MET A 1 129 ? 8.345 4.580 -3.909 1.00 97.12 129 MET A CA 1
ATOM 949 C C . MET A 1 129 ? 9.703 4.399 -3.228 1.00 97.12 129 MET A C 1
ATOM 951 O O . MET A 1 129 ? 10.366 3.396 -3.475 1.00 97.12 129 MET A O 1
ATOM 955 N N . ASP A 1 130 ? 10.082 5.303 -2.325 1.00 96.75 130 ASP A N 1
ATOM 956 C CA . ASP A 1 130 ? 11.334 5.195 -1.570 1.00 96.75 130 ASP A CA 1
ATOM 957 C C . ASP A 1 130 ? 11.395 3.887 -0.759 1.00 96.75 130 ASP A C 1
ATOM 959 O O . ASP A 1 130 ? 12.341 3.105 -0.870 1.00 96.75 130 ASP A O 1
ATOM 963 N N . LEU A 1 131 ? 10.311 3.553 -0.051 1.00 97.94 131 LEU A N 1
ATOM 964 C CA . LEU A 1 131 ? 10.215 2.323 0.740 1.00 97.94 131 LEU A CA 1
ATOM 965 C C . LEU A 1 131 ? 10.152 1.036 -0.104 1.00 97.94 131 LEU A C 1
ATOM 967 O O . LEU A 1 131 ? 10.380 -0.043 0.439 1.00 97.94 131 LEU A O 1
ATOM 971 N N . CYS A 1 132 ? 9.925 1.097 -1.424 1.00 97.12 132 CYS A N 1
ATOM 972 C CA . CYS A 1 132 ? 10.123 -0.073 -2.294 1.00 97.12 132 CYS A CA 1
ATOM 973 C C . CYS A 1 132 ? 11.598 -0.502 -2.363 1.00 97.12 132 CYS A C 1
ATOM 975 O O . CYS A 1 132 ? 11.883 -1.643 -2.710 1.00 97.12 132 CYS A O 1
ATOM 977 N N . SER A 1 133 ? 12.531 0.393 -2.033 1.00 94.00 133 SER A N 1
ATOM 978 C CA . SER A 1 133 ? 13.966 0.110 -1.934 1.00 94.00 133 SER A CA 1
ATOM 979 C C . SER A 1 133 ? 14.426 -0.156 -0.496 1.00 94.00 133 SER A C 1
ATOM 981 O O . SER A 1 133 ? 15.620 -0.105 -0.216 1.00 94.00 133 SER A O 1
ATOM 983 N N . HIS A 1 134 ? 13.504 -0.437 0.427 1.00 96.62 134 HIS A N 1
ATOM 984 C CA . HIS A 1 134 ? 13.858 -0.696 1.817 1.00 96.62 134 HIS A CA 1
ATOM 985 C C . HIS A 1 134 ? 14.681 -1.993 1.975 1.00 96.62 134 HIS A C 1
ATOM 987 O O . HIS A 1 134 ? 14.353 -2.992 1.326 1.00 96.62 134 HIS A O 1
ATOM 993 N N . PRO A 1 135 ? 15.706 -2.023 2.852 1.00 95.94 135 PRO A N 1
ATOM 994 C CA . PRO A 1 135 ? 16.538 -3.209 3.070 1.00 95.94 135 PRO A CA 1
ATOM 995 C C . PRO A 1 135 ? 15.768 -4.415 3.614 1.00 95.94 135 PRO A C 1
ATOM 997 O O . PRO A 1 135 ? 16.019 -5.557 3.218 1.00 95.94 135 PRO A O 1
ATOM 1000 N N . GLU A 1 136 ? 14.783 -4.172 4.478 1.00 95.94 136 GLU A N 1
ATOM 1001 C CA . GLU A 1 136 ? 13.900 -5.223 4.977 1.00 95.94 136 GLU A CA 1
ATOM 1002 C C . GLU A 1 136 ? 12.814 -5.581 3.950 1.00 95.94 136 GLU A C 1
ATOM 1004 O O . GLU A 1 136 ? 11.906 -4.792 3.669 1.00 95.94 136 GLU A O 1
ATOM 1009 N N . ALA A 1 137 ? 12.860 -6.817 3.445 1.00 95.94 137 ALA A N 1
ATOM 1010 C CA . ALA A 1 137 ? 11.908 -7.325 2.457 1.00 95.94 137 ALA A CA 1
ATOM 1011 C C . ALA A 1 137 ? 10.418 -7.164 2.845 1.00 95.94 137 ALA A C 1
ATOM 1013 O O . ALA A 1 137 ? 9.630 -6.819 1.962 1.00 95.94 137 ALA A O 1
ATOM 1014 N N . PRO A 1 138 ? 9.983 -7.374 4.109 1.00 96.81 138 PRO A N 1
ATOM 1015 C CA . PRO A 1 138 ? 8.586 -7.153 4.491 1.00 96.81 138 PRO A CA 1
ATOM 1016 C C . PRO A 1 138 ? 8.116 -5.708 4.268 1.00 96.81 138 PRO A C 1
ATOM 1018 O O . PRO A 1 138 ? 7.019 -5.496 3.751 1.00 96.81 138 PRO A O 1
ATOM 1021 N N . VAL A 1 139 ? 8.968 -4.720 4.565 1.00 98.06 139 VAL A N 1
ATOM 1022 C CA . VAL A 1 139 ? 8.679 -3.295 4.338 1.00 98.06 139 VAL A CA 1
ATOM 1023 C C . VAL A 1 139 ? 8.563 -3.008 2.840 1.00 98.06 139 VAL A C 1
ATOM 1025 O O . VAL A 1 139 ? 7.571 -2.422 2.409 1.00 98.06 139 VAL A O 1
ATOM 1028 N N . ALA A 1 140 ? 9.509 -3.493 2.030 1.00 97.75 140 ALA A N 1
ATOM 1029 C CA . ALA A 1 140 ? 9.486 -3.304 0.578 1.00 97.75 140 ALA A CA 1
ATOM 1030 C C . ALA A 1 140 ? 8.260 -3.961 -0.093 1.00 97.75 140 ALA A C 1
ATOM 1032 O O . ALA A 1 140 ? 7.641 -3.396 -1.001 1.00 97.75 140 ALA A O 1
ATOM 1033 N N . VAL A 1 141 ? 7.843 -5.140 0.383 1.00 98.19 141 VAL A N 1
ATOM 1034 C CA . VAL A 1 141 ? 6.617 -5.813 -0.081 1.00 98.19 141 VAL A CA 1
ATOM 1035 C C . VAL A 1 141 ? 5.370 -4.996 0.273 1.00 98.19 141 VAL A C 1
ATOM 1037 O O . VAL A 1 141 ? 4.509 -4.812 -0.588 1.00 98.19 141 VAL A O 1
ATOM 1040 N N . ALA A 1 142 ? 5.267 -4.487 1.503 1.00 98.44 142 ALA A N 1
ATOM 1041 C CA . ALA A 1 142 ? 4.118 -3.690 1.933 1.00 98.44 142 ALA A CA 1
ATOM 1042 C C . ALA A 1 142 ? 4.047 -2.334 1.202 1.00 98.44 142 ALA A C 1
ATOM 1044 O O . ALA A 1 142 ? 2.971 -1.910 0.775 1.00 98.44 142 ALA A O 1
ATOM 1045 N N . ALA A 1 143 ? 5.194 -1.683 0.982 1.00 98.62 143 ALA A N 1
ATOM 1046 C CA . ALA A 1 143 ? 5.291 -0.430 0.238 1.00 98.62 143 ALA A CA 1
ATOM 1047 C C . ALA A 1 143 ? 4.913 -0.604 -1.238 1.00 98.62 143 ALA A C 1
ATOM 1049 O O . ALA A 1 143 ? 4.106 0.163 -1.765 1.00 98.62 143 ALA A O 1
ATOM 1050 N N . SER A 1 144 ? 5.425 -1.654 -1.889 1.00 98.44 144 SER A N 1
ATOM 1051 C CA . SER A 1 144 ? 5.085 -1.955 -3.284 1.00 98.44 144 SER A CA 1
ATOM 1052 C C . SER A 1 144 ? 3.602 -2.290 -3.466 1.00 98.44 144 SER A C 1
ATOM 1054 O O . SER A 1 144 ? 3.013 -1.867 -4.458 1.00 98.44 144 SER A O 1
ATOM 1056 N N . GLN A 1 145 ? 2.969 -2.966 -2.498 1.00 98.12 145 GLN A N 1
ATOM 1057 C CA . GLN A 1 145 ? 1.517 -3.185 -2.509 1.00 98.12 145 GLN A CA 1
ATOM 1058 C C . GLN A 1 145 ? 0.754 -1.856 -2.449 1.00 98.12 145 GLN A C 1
ATOM 1060 O O . GLN A 1 145 ? -0.159 -1.638 -3.244 1.00 98.12 145 GLN A O 1
ATOM 1065 N N . CYS A 1 146 ? 1.149 -0.953 -1.544 1.00 98.38 146 CYS A N 1
ATOM 1066 C CA . CYS A 1 146 ? 0.533 0.370 -1.427 1.00 98.38 146 CYS A CA 1
ATOM 1067 C C . CYS A 1 146 ? 0.670 1.178 -2.725 1.00 98.38 146 CYS A C 1
ATOM 1069 O O . CYS A 1 146 ? -0.298 1.782 -3.185 1.00 98.38 146 CYS A O 1
ATOM 1071 N N . LEU A 1 147 ? 1.857 1.147 -3.340 1.00 98.25 147 LEU A N 1
ATOM 1072 C CA . LEU A 1 147 ? 2.113 1.775 -4.633 1.00 98.25 147 LEU A CA 1
ATOM 1073 C C . LEU A 1 147 ? 1.195 1.206 -5.724 1.00 98.25 147 LEU A C 1
ATOM 1075 O O . LEU A 1 147 ? 0.563 1.969 -6.448 1.00 98.25 147 LEU A O 1
ATOM 1079 N N . ALA A 1 148 ? 1.094 -0.121 -5.832 1.00 97.50 148 ALA A N 1
ATOM 1080 C CA . ALA A 1 148 ? 0.271 -0.774 -6.847 1.00 97.50 148 ALA A CA 1
ATOM 1081 C C . ALA A 1 148 ? -1.219 -0.430 -6.712 1.00 97.50 148 ALA A C 1
ATOM 1083 O O . ALA A 1 148 ? -1.871 -0.145 -7.714 1.00 97.50 148 ALA A O 1
ATOM 1084 N N . GLU A 1 149 ? -1.755 -0.417 -5.489 1.00 95.31 149 GLU A N 1
ATOM 1085 C CA . GLU A 1 149 ? -3.149 -0.034 -5.231 1.00 95.31 149 GLU A CA 1
ATOM 1086 C C . GLU A 1 149 ? -3.416 1.427 -5.607 1.00 95.31 149 GLU A C 1
ATOM 1088 O O . GLU A 1 149 ? -4.399 1.722 -6.291 1.00 95.31 149 GLU A O 1
ATOM 1093 N N . LEU A 1 150 ? -2.514 2.330 -5.216 1.00 96.44 150 LEU A N 1
ATOM 1094 C CA . LEU A 1 150 ? -2.638 3.757 -5.491 1.00 96.44 150 LEU A CA 1
ATOM 1095 C C . LEU A 1 150 ? -2.590 4.055 -6.994 1.00 96.44 150 LEU A C 1
ATOM 1097 O O . LEU A 1 150 ? -3.451 4.768 -7.510 1.00 96.44 150 LEU A O 1
ATOM 1101 N N . VAL A 1 151 ? -1.627 3.463 -7.706 1.00 96.31 151 VAL A N 1
ATOM 1102 C CA . VAL A 1 151 ? -1.482 3.631 -9.159 1.00 96.31 151 VAL A CA 1
ATOM 1103 C C . VAL A 1 151 ? -2.635 2.969 -9.907 1.00 96.31 151 VAL A C 1
ATOM 1105 O O . VAL A 1 151 ? -3.105 3.508 -10.902 1.00 96.31 151 VAL A O 1
ATOM 1108 N N . SER A 1 152 ? -3.148 1.833 -9.428 1.00 94.06 152 SER A N 1
ATOM 1109 C CA . SER A 1 152 ? -4.289 1.174 -10.066 1.00 94.06 152 SER A CA 1
ATOM 1110 C C . SER A 1 152 ? -5.571 2.006 -10.000 1.00 94.06 152 SER A C 1
ATOM 1112 O O . SER A 1 152 ? -6.381 1.897 -10.922 1.00 94.06 152 SER A O 1
ATOM 1114 N N . LEU A 1 153 ? -5.796 2.775 -8.927 1.00 93.25 153 LEU A N 1
ATOM 1115 C CA . LEU A 1 153 ? -7.015 3.580 -8.788 1.00 93.25 153 LEU A CA 1
ATOM 1116 C C . LEU A 1 153 ? -6.869 4.991 -9.375 1.00 93.25 153 LEU A C 1
ATOM 1118 O O . LEU A 1 153 ? -7.833 5.514 -9.931 1.00 93.25 153 LEU A O 1
ATOM 1122 N N . TYR A 1 154 ? -5.670 5.572 -9.301 1.00 95.06 154 TYR A N 1
ATOM 1123 C CA . TYR A 1 154 ? -5.364 6.925 -9.777 1.00 95.06 154 TYR A CA 1
ATOM 1124 C C . TYR A 1 154 ? -4.215 6.930 -10.795 1.00 95.06 154 TYR A C 1
ATOM 1126 O O . TYR A 1 154 ? -3.164 7.541 -10.564 1.00 95.06 154 TYR A O 1
ATOM 1134 N N . PRO A 1 155 ? -4.347 6.214 -11.925 1.00 94.50 155 PRO A N 1
ATOM 1135 C CA . PRO A 1 155 ? -3.226 6.031 -12.836 1.00 94.50 155 PRO A CA 1
ATOM 1136 C C . PRO A 1 155 ? -2.850 7.337 -13.555 1.00 94.50 155 PRO A C 1
ATOM 1138 O O . PRO A 1 155 ? -1.682 7.544 -13.859 1.00 94.50 155 PRO A O 1
ATOM 1141 N N . GLN A 1 156 ? -3.795 8.263 -13.762 1.00 93.31 156 GLN A N 1
ATOM 1142 C CA . GLN A 1 156 ? -3.525 9.559 -14.402 1.00 93.31 156 GLN A CA 1
ATOM 1143 C C . GLN A 1 156 ? -2.712 10.494 -13.493 1.00 93.31 156 GLN A C 1
ATOM 1145 O O . GLN A 1 156 ? -1.819 11.203 -13.947 1.00 93.31 156 GLN A O 1
ATOM 1150 N N . GLU A 1 157 ? -2.988 10.471 -12.192 1.00 94.88 157 GLU A N 1
ATOM 1151 C CA . GLU A 1 157 ? -2.334 11.303 -11.185 1.00 94.88 157 GLU A CA 1
ATOM 1152 C C . GLU A 1 157 ? -0.940 10.779 -10.810 1.00 94.88 157 GLU A C 1
ATOM 1154 O O . GLU A 1 157 ? -0.084 11.543 -10.359 1.00 94.88 157 GLU A O 1
ATOM 1159 N N . THR A 1 158 ? -0.704 9.477 -10.994 1.00 95.44 158 THR A N 1
ATOM 1160 C CA . THR A 1 158 ? 0.513 8.788 -10.543 1.00 95.44 158 THR A CA 1
ATOM 1161 C C . THR A 1 158 ? 1.481 8.433 -11.673 1.00 95.44 158 THR A C 1
ATOM 1163 O O . THR A 1 158 ? 2.680 8.320 -11.408 1.00 95.44 158 THR A O 1
ATOM 1166 N N . ALA A 1 159 ? 1.024 8.310 -12.927 1.00 93.81 159 ALA A N 1
ATOM 1167 C CA . ALA A 1 159 ? 1.870 7.872 -14.042 1.00 93.81 159 ALA A CA 1
ATOM 1168 C C . ALA A 1 159 ? 3.122 8.738 -14.229 1.00 93.81 159 ALA A C 1
ATOM 1170 O O . ALA A 1 159 ? 4.220 8.199 -14.358 1.00 93.81 159 ALA A O 1
ATOM 1171 N N . GLY A 1 160 ? 2.990 10.066 -14.149 1.00 91.56 160 GLY A N 1
ATOM 1172 C CA . GLY A 1 160 ? 4.125 10.985 -14.290 1.00 91.56 160 GLY A CA 1
ATOM 1173 C C . GLY A 1 160 ? 5.213 10.801 -13.225 1.00 91.56 160 GLY A C 1
ATOM 1174 O O . GLY A 1 160 ? 6.383 11.045 -13.499 1.00 91.56 160 GLY A O 1
ATOM 1175 N N . TRP A 1 161 ? 4.855 10.329 -12.027 1.00 93.00 161 TRP A N 1
ATOM 1176 C CA . TRP A 1 161 ? 5.816 9.994 -10.973 1.00 93.00 161 TRP A CA 1
ATOM 1177 C C . TRP A 1 161 ? 6.462 8.632 -11.211 1.00 93.00 161 TRP A C 1
ATOM 1179 O O . TRP A 1 161 ? 7.687 8.523 -11.185 1.00 93.00 161 TRP A O 1
ATOM 1189 N N . VAL A 1 162 ? 5.648 7.607 -11.483 1.00 94.06 162 VAL A N 1
ATOM 1190 C CA . VAL A 1 162 ? 6.104 6.226 -11.724 1.00 94.06 162 VAL A CA 1
ATOM 1191 C C . VAL A 1 162 ? 7.060 6.153 -12.917 1.00 94.06 162 VAL A C 1
ATOM 1193 O O . VAL A 1 162 ? 8.060 5.444 -12.859 1.00 94.06 162 VAL A O 1
ATOM 1196 N N . LEU A 1 163 ? 6.768 6.913 -13.975 1.00 92.50 163 LEU A N 1
ATOM 1197 C CA . LEU A 1 163 ? 7.504 6.918 -15.243 1.00 92.50 163 LEU A CA 1
ATOM 1198 C C . LEU A 1 163 ? 8.521 8.067 -15.338 1.00 92.50 163 LEU A C 1
ATOM 1200 O O . LEU A 1 163 ? 9.137 8.261 -16.386 1.00 92.50 163 LEU A O 1
ATOM 1204 N N . SER A 1 164 ? 8.715 8.831 -14.257 1.00 92.25 164 SER A N 1
ATOM 1205 C CA . SER A 1 164 ? 9.824 9.785 -14.152 1.00 92.25 164 SER A CA 1
ATOM 1206 C C . SER A 1 164 ? 11.174 9.058 -14.143 1.00 92.25 164 SER A C 1
ATOM 1208 O O . SER A 1 164 ? 11.238 7.864 -13.855 1.00 92.25 164 SER A O 1
ATOM 1210 N N . ASN A 1 165 ? 12.274 9.773 -14.400 1.00 91.81 165 ASN A N 1
ATOM 1211 C CA . ASN A 1 165 ? 13.616 9.182 -14.315 1.00 91.81 165 ASN A CA 1
ATOM 1212 C C . ASN A 1 165 ? 13.898 8.603 -12.919 1.00 91.81 165 ASN A C 1
ATOM 1214 O O . ASN A 1 165 ? 14.345 7.463 -12.808 1.00 91.81 165 ASN A O 1
ATOM 1218 N N . ASP A 1 166 ? 13.569 9.350 -11.862 1.00 92.69 166 ASP A N 1
ATOM 1219 C CA . ASP A 1 166 ? 13.754 8.893 -10.480 1.00 92.69 166 ASP A CA 1
ATOM 1220 C C . ASP A 1 166 ? 12.876 7.670 -10.185 1.00 92.69 166 ASP A C 1
ATOM 1222 O O . ASP A 1 166 ? 13.341 6.684 -9.613 1.00 92.69 166 ASP A O 1
ATOM 1226 N N . GLY A 1 167 ? 11.619 7.690 -10.641 1.00 94.19 167 GLY A N 1
ATOM 1227 C CA . GLY A 1 167 ? 10.707 6.563 -10.485 1.00 94.19 167 GLY A CA 1
ATOM 1228 C C . GLY A 1 167 ? 11.176 5.308 -11.207 1.00 94.19 167 GLY A C 1
ATOM 1229 O O . GLY A 1 167 ? 11.236 4.238 -10.602 1.00 94.19 167 GLY A O 1
ATOM 1230 N N . ALA A 1 168 ? 11.598 5.438 -12.462 1.00 93.94 168 ALA A N 1
ATOM 1231 C CA . ALA A 1 168 ? 12.134 4.333 -13.240 1.00 93.94 168 ALA A CA 1
ATOM 1232 C C . ALA A 1 168 ? 13.382 3.725 -12.583 1.00 93.94 168 ALA A C 1
ATOM 1234 O O . ALA A 1 168 ? 13.479 2.501 -12.483 1.00 93.94 168 ALA A O 1
ATOM 1235 N N . ALA A 1 169 ? 14.297 4.557 -12.074 1.00 94.75 169 ALA A N 1
ATOM 1236 C CA . ALA A 1 169 ? 15.493 4.100 -11.370 1.00 94.75 169 ALA A CA 1
ATOM 1237 C C . ALA A 1 169 ? 15.155 3.341 -10.074 1.00 94.75 169 ALA A C 1
ATOM 1239 O O . ALA A 1 169 ? 15.666 2.239 -9.853 1.00 94.75 169 ALA A O 1
ATOM 1240 N N . ILE A 1 170 ? 14.257 3.888 -9.245 1.00 95.88 170 ILE A N 1
ATOM 1241 C CA . ILE A 1 170 ? 13.803 3.253 -7.997 1.00 95.88 170 ILE A CA 1
ATOM 1242 C C . ILE A 1 170 ? 13.165 1.893 -8.287 1.00 95.88 170 ILE A C 1
ATOM 1244 O O . ILE A 1 170 ? 13.506 0.893 -7.655 1.00 95.88 170 ILE A O 1
ATOM 1248 N N . LEU A 1 171 ? 12.257 1.832 -9.261 1.00 96.50 171 LEU A N 1
ATOM 1249 C CA . LEU A 1 171 ? 11.539 0.603 -9.584 1.00 96.50 171 LEU A CA 1
ATOM 1250 C C . LEU A 1 171 ? 12.453 -0.435 -10.246 1.00 96.50 171 LEU A C 1
ATOM 1252 O O . LEU A 1 171 ? 12.327 -1.622 -9.953 1.00 96.50 171 LEU A O 1
ATOM 1256 N N . ALA A 1 172 ? 13.427 -0.015 -11.057 1.00 96.38 172 ALA A N 1
ATOM 1257 C CA . ALA A 1 172 ? 14.452 -0.910 -11.591 1.00 96.38 172 ALA A CA 1
ATOM 1258 C C . ALA A 1 172 ? 15.303 -1.535 -10.472 1.00 96.38 172 ALA A C 1
ATOM 1260 O O . ALA A 1 172 ? 15.561 -2.741 -10.484 1.00 96.38 172 ALA A O 1
ATOM 1261 N N . ALA A 1 173 ? 15.713 -0.732 -9.484 1.00 95.50 173 ALA A N 1
ATOM 1262 C CA . ALA A 1 173 ? 16.461 -1.213 -8.326 1.00 95.50 173 ALA A CA 1
ATOM 1263 C C . ALA A 1 173 ? 15.627 -2.178 -7.469 1.00 95.50 173 ALA A C 1
ATOM 1265 O O . ALA A 1 173 ? 16.127 -3.229 -7.061 1.00 95.50 173 ALA A O 1
ATOM 1266 N N . ALA A 1 174 ? 14.347 -1.856 -7.260 1.00 95.81 174 ALA A N 1
ATOM 1267 C CA . ALA A 1 174 ? 13.391 -2.685 -6.537 1.00 95.81 174 ALA A CA 1
ATOM 1268 C C . ALA A 1 174 ? 13.182 -4.050 -7.223 1.00 95.81 174 ALA A C 1
ATOM 1270 O O . ALA A 1 174 ? 13.275 -5.091 -6.574 1.00 95.81 174 ALA A O 1
ATOM 1271 N N . LEU A 1 175 ? 12.984 -4.072 -8.547 1.00 96.00 175 LEU A N 1
ATOM 1272 C CA . LEU A 1 175 ? 12.802 -5.307 -9.325 1.00 96.00 175 LEU A CA 1
ATOM 1273 C C . LEU A 1 175 ? 14.010 -6.250 -9.264 1.00 96.00 175 LEU A C 1
ATOM 1275 O O . LEU A 1 175 ? 13.828 -7.468 -9.326 1.00 96.00 175 LEU A O 1
ATOM 1279 N N . ARG A 1 176 ? 15.216 -5.689 -9.124 1.00 94.50 176 ARG A N 1
ATOM 1280 C CA . ARG A 1 176 ? 16.482 -6.424 -8.979 1.00 94.50 176 ARG A CA 1
ATOM 1281 C C . ARG A 1 176 ? 16.851 -6.746 -7.529 1.00 94.50 176 ARG A C 1
ATOM 1283 O O . ARG A 1 176 ? 17.796 -7.495 -7.313 1.00 94.50 176 ARG A O 1
ATOM 1290 N N . GLY A 1 177 ? 16.141 -6.185 -6.550 1.00 93.00 177 GLY A N 1
ATOM 1291 C CA . GLY A 1 177 ? 16.449 -6.358 -5.130 1.00 93.00 177 GLY A CA 1
ATOM 1292 C C . GLY A 1 177 ? 17.781 -5.736 -4.698 1.00 93.00 177 GLY A C 1
ATOM 1293 O O . GLY A 1 177 ? 18.384 -6.228 -3.752 1.00 93.00 177 GLY A O 1
ATOM 1294 N N . LEU A 1 178 ? 18.254 -4.669 -5.362 1.00 93.31 178 LEU A N 1
ATOM 1295 C CA . LEU A 1 178 ? 19.606 -4.114 -5.141 1.00 93.31 178 LEU A CA 1
ATOM 1296 C C . LEU A 1 178 ? 19.870 -3.628 -3.708 1.00 93.31 178 LEU A C 1
ATOM 1298 O O . LEU A 1 178 ? 21.025 -3.528 -3.302 1.00 93.31 178 LEU A O 1
ATOM 1302 N N . HIS A 1 179 ? 18.813 -3.300 -2.969 1.00 93.19 179 HIS A N 1
ATOM 1303 C CA . HIS A 1 179 ? 18.901 -2.744 -1.622 1.00 93.19 179 HIS A CA 1
ATOM 1304 C C . HIS A 1 179 ? 18.552 -3.750 -0.520 1.00 93.19 179 HIS A C 1
ATOM 1306 O O . HIS A 1 179 ? 18.694 -3.410 0.649 1.00 93.19 179 HIS A O 1
ATOM 1312 N N . LEU A 1 180 ? 18.110 -4.965 -0.866 1.00 93.38 180 LEU A N 1
ATOM 1313 C CA . LEU A 1 180 ? 17.700 -5.965 0.120 1.00 93.38 180 LEU A CA 1
ATOM 1314 C C . LEU A 1 180 ? 18.896 -6.489 0.920 1.00 93.38 180 LEU A C 1
ATOM 1316 O O . LEU A 1 180 ? 19.988 -6.689 0.384 1.00 93.38 180 LEU A O 1
ATOM 1320 N N . GLU A 1 181 ? 18.683 -6.757 2.208 1.00 90.12 181 GLU A N 1
ATOM 1321 C CA . GLU A 1 181 ? 19.739 -7.322 3.048 1.00 90.12 181 GLU A CA 1
ATOM 1322 C C . GLU A 1 181 ? 20.101 -8.757 2.638 1.00 90.12 181 GLU A C 1
ATOM 1324 O O . GLU A 1 181 ? 19.238 -9.617 2.460 1.00 90.12 181 GLU A O 1
ATOM 1329 N N . GLY A 1 182 ? 21.406 -9.038 2.578 1.00 78.38 182 GLY A N 1
ATOM 1330 C CA . GLY A 1 182 ? 21.941 -10.402 2.565 1.00 78.38 182 GLY A CA 1
ATOM 1331 C C . GLY A 1 182 ? 21.798 -11.168 1.248 1.00 78.38 182 GLY A C 1
ATOM 1332 O O . GLY A 1 182 ? 21.312 -12.297 1.278 1.00 78.38 182 GLY A O 1
ATOM 1333 N N . ASP A 1 183 ? 22.230 -10.586 0.120 1.00 74.56 183 ASP A N 1
ATOM 1334 C CA . ASP A 1 183 ? 22.163 -11.172 -1.239 1.00 74.56 183 ASP A CA 1
ATOM 1335 C C . ASP A 1 183 ? 20.789 -11.798 -1.564 1.00 74.56 183 ASP A C 1
ATOM 1337 O O . ASP A 1 183 ? 20.665 -12.740 -2.354 1.00 74.56 183 ASP A O 1
ATOM 1341 N N . ALA A 1 184 ? 19.738 -11.294 -0.912 1.00 83.44 184 ALA A N 1
ATOM 1342 C CA . ALA A 1 184 ? 18.411 -11.861 -0.988 1.00 83.44 184 ALA A CA 1
ATOM 1343 C C . ALA A 1 184 ? 17.794 -11.544 -2.348 1.00 83.44 184 ALA A C 1
ATOM 1345 O O . ALA A 1 184 ? 17.737 -10.393 -2.781 1.00 83.44 184 ALA A O 1
ATOM 1346 N N . ALA A 1 185 ? 17.278 -12.579 -3.010 1.00 89.31 185 ALA A N 1
ATOM 1347 C CA . ALA A 1 185 ? 16.486 -12.379 -4.209 1.00 89.31 185 ALA A CA 1
ATOM 1348 C C . ALA A 1 185 ? 15.212 -11.573 -3.872 1.00 89.31 185 ALA A C 1
ATOM 1350 O O . ALA A 1 185 ? 14.587 -11.817 -2.832 1.00 89.31 185 ALA A O 1
ATOM 1351 N N . PRO A 1 186 ? 14.789 -10.649 -4.752 1.00 92.19 186 PRO A N 1
ATOM 1352 C CA . PRO A 1 186 ? 13.559 -9.889 -4.569 1.00 92.19 186 PRO A CA 1
ATOM 1353 C C . PRO A 1 186 ? 12.338 -10.817 -4.438 1.00 92.19 186 PRO A C 1
ATOM 1355 O O . PRO A 1 186 ? 12.164 -11.726 -5.256 1.00 92.19 186 PRO A O 1
ATOM 1358 N N . PRO A 1 187 ? 11.459 -10.611 -3.436 1.00 94.56 187 PRO A N 1
ATOM 1359 C CA . PRO A 1 187 ? 10.265 -11.431 -3.276 1.00 94.56 187 PRO A CA 1
ATOM 1360 C C . PRO A 1 187 ? 9.342 -11.356 -4.508 1.00 94.56 187 PRO A C 1
ATOM 1362 O O . PRO A 1 187 ? 9.016 -10.252 -4.952 1.00 94.56 187 PRO A O 1
ATOM 1365 N N . PRO A 1 188 ? 8.792 -12.484 -5.004 1.00 95.25 188 PRO A N 1
ATOM 1366 C CA . PRO A 1 188 ? 7.917 -12.476 -6.180 1.00 95.25 188 PRO A CA 1
ATOM 1367 C C . PRO A 1 188 ? 6.692 -11.563 -6.046 1.00 95.25 188 PRO A C 1
ATOM 1369 O O . PRO A 1 188 ? 6.261 -10.959 -7.021 1.00 95.25 188 PRO A O 1
ATOM 1372 N N . ARG A 1 189 ? 6.135 -11.426 -4.833 1.00 95.75 189 ARG A N 1
ATOM 1373 C CA . ARG A 1 189 ? 5.007 -10.512 -4.575 1.00 95.75 189 ARG A CA 1
ATOM 1374 C C . ARG A 1 189 ? 5.388 -9.055 -4.804 1.00 95.75 189 ARG A C 1
ATOM 1376 O O . ARG A 1 189 ? 4.672 -8.347 -5.494 1.00 95.75 189 ARG A O 1
ATOM 1383 N N . MET A 1 190 ? 6.543 -8.639 -4.289 1.00 96.62 190 MET A N 1
ATOM 1384 C CA . MET A 1 190 ? 7.059 -7.288 -4.504 1.00 96.62 190 MET A CA 1
ATOM 1385 C C . MET A 1 190 ? 7.213 -6.998 -6.000 1.00 96.62 190 MET A C 1
ATOM 1387 O O . MET A 1 190 ? 6.746 -5.969 -6.480 1.00 96.62 190 MET A O 1
ATOM 1391 N N . GLN A 1 191 ? 7.785 -7.942 -6.754 1.00 96.94 191 GLN A N 1
ATOM 1392 C CA . GLN A 1 191 ? 7.918 -7.811 -8.205 1.00 96.94 191 GLN A CA 1
ATOM 1393 C C . GLN A 1 191 ? 6.557 -7.713 -8.902 1.00 96.94 191 GLN A C 1
ATOM 1395 O O . GLN A 1 191 ? 6.377 -6.849 -9.752 1.00 96.94 191 GLN A O 1
ATOM 1400 N N . GLN A 1 192 ? 5.574 -8.537 -8.521 1.00 97.25 192 GLN A N 1
ATOM 1401 C CA . GLN A 1 192 ? 4.212 -8.461 -9.070 1.00 97.25 192 GLN A CA 1
ATOM 1402 C C . GLN A 1 192 ? 3.569 -7.093 -8.836 1.00 97.25 192 GLN A C 1
ATOM 1404 O O . GLN A 1 192 ? 2.955 -6.552 -9.753 1.00 97.25 192 GLN A O 1
ATOM 1409 N N . HIS A 1 193 ? 3.722 -6.524 -7.639 1.00 98.12 193 HIS A N 1
ATOM 1410 C CA . HIS A 1 193 ? 3.155 -5.216 -7.322 1.00 98.12 193 HIS A CA 1
ATOM 1411 C C . HIS A 1 193 ? 3.824 -4.106 -8.144 1.00 98.12 193 HIS A C 1
ATOM 1413 O O . HIS A 1 193 ? 3.134 -3.287 -8.748 1.00 98.12 193 HIS A O 1
ATOM 1419 N N . VAL A 1 194 ? 5.160 -4.115 -8.240 1.00 97.94 194 VAL A N 1
ATOM 1420 C CA . VAL A 1 194 ? 5.902 -3.140 -9.054 1.00 97.94 194 VAL A CA 1
ATOM 1421 C C . VAL A 1 194 ? 5.518 -3.252 -10.532 1.00 97.94 194 VAL A C 1
ATOM 1423 O O . VAL A 1 194 ? 5.227 -2.241 -11.165 1.00 97.94 194 VAL A O 1
ATOM 1426 N N . LEU A 1 195 ? 5.439 -4.469 -11.076 1.00 98.06 195 LEU A N 1
ATOM 1427 C CA . LEU A 1 195 ? 5.004 -4.701 -12.456 1.00 98.06 195 LEU A CA 1
ATOM 1428 C C . LEU A 1 195 ? 3.575 -4.198 -12.697 1.00 98.06 195 LEU A C 1
ATOM 1430 O O . LEU A 1 195 ? 3.318 -3.558 -13.714 1.00 98.06 195 LEU A O 1
ATOM 1434 N N . ALA A 1 196 ? 2.656 -4.440 -11.758 1.00 97.69 196 ALA A N 1
ATOM 1435 C CA . ALA A 1 196 ? 1.286 -3.945 -11.846 1.00 97.69 196 ALA A CA 1
ATOM 1436 C C . ALA A 1 196 ? 1.227 -2.408 -11.847 1.00 97.69 196 ALA A C 1
ATOM 1438 O O . ALA A 1 196 ? 0.503 -1.832 -12.660 1.00 97.69 196 ALA A O 1
ATOM 1439 N N . ALA A 1 197 ? 2.023 -1.750 -10.996 1.00 97.50 197 ALA A N 1
ATOM 1440 C CA . ALA A 1 197 ? 2.120 -0.294 -10.947 1.00 97.50 197 ALA A CA 1
ATOM 1441 C C . ALA A 1 197 ? 2.655 0.286 -12.268 1.00 97.50 197 ALA A C 1
ATOM 1443 O O . ALA A 1 197 ? 2.030 1.173 -12.846 1.00 97.50 197 ALA A O 1
ATOM 1444 N N . VAL A 1 198 ? 3.762 -0.248 -12.797 1.00 96.56 198 VAL A N 1
ATOM 1445 C CA . VAL A 1 198 ? 4.335 0.221 -14.074 1.00 96.56 198 VAL A CA 1
ATOM 1446 C C . VAL A 1 198 ? 3.355 0.000 -15.228 1.00 96.56 198 VAL A C 1
ATOM 1448 O O . VAL A 1 198 ? 3.159 0.897 -16.044 1.00 96.56 198 VAL A O 1
ATOM 1451 N N . ASN A 1 199 ? 2.688 -1.156 -15.276 1.00 96.25 199 ASN A N 1
ATOM 1452 C CA . ASN A 1 199 ? 1.685 -1.449 -16.299 1.00 96.25 199 ASN A CA 1
ATOM 1453 C C . ASN A 1 199 ? 0.520 -0.447 -16.279 1.00 96.25 199 ASN A C 1
ATOM 1455 O O . ASN A 1 199 ? 0.129 0.077 -17.320 1.00 96.25 199 ASN A O 1
ATOM 1459 N N . ALA A 1 200 ? -0.032 -0.172 -15.093 1.00 95.88 200 ALA A N 1
ATOM 1460 C CA . ALA A 1 200 ? -1.132 0.773 -14.929 1.00 95.88 200 ALA A CA 1
ATOM 1461 C C . ALA A 1 200 ? -0.712 2.209 -15.285 1.00 95.88 200 ALA A C 1
ATOM 1463 O O . ALA A 1 200 ? -1.466 2.918 -15.951 1.00 95.88 200 ALA A O 1
ATOM 1464 N N . ALA A 1 201 ? 0.510 2.609 -14.923 1.00 95.06 201 ALA A N 1
ATOM 1465 C CA . ALA A 1 201 ? 1.065 3.905 -15.292 1.00 95.06 201 ALA A CA 1
ATOM 1466 C C . ALA A 1 201 ? 1.232 4.049 -16.817 1.00 95.06 201 ALA A C 1
ATOM 1468 O O . ALA A 1 201 ? 0.771 5.035 -17.388 1.00 95.06 201 ALA A O 1
ATOM 1469 N N . LEU A 1 202 ? 1.821 3.051 -17.490 1.00 93.19 202 LEU A N 1
ATOM 1470 C CA . LEU A 1 202 ? 1.992 3.045 -18.952 1.00 93.19 202 LEU A CA 1
ATOM 1471 C C . LEU A 1 202 ? 0.654 3.070 -19.699 1.00 93.19 202 LEU A C 1
ATOM 1473 O O . LEU A 1 202 ? 0.539 3.698 -20.749 1.00 93.19 202 LEU A O 1
ATOM 1477 N N . ALA A 1 203 ? -0.365 2.392 -19.165 1.00 92.88 203 ALA A N 1
ATOM 1478 C CA . ALA A 1 203 ? -1.705 2.413 -19.739 1.00 92.88 203 ALA A CA 1
ATOM 1479 C C . ALA A 1 203 ? -2.375 3.795 -19.629 1.00 92.88 203 ALA A C 1
ATOM 1481 O O . ALA A 1 203 ? -3.190 4.142 -20.486 1.00 92.88 203 ALA A O 1
ATOM 1482 N N . ALA A 1 204 ? -2.052 4.576 -18.592 1.00 92.50 204 ALA A N 1
ATOM 1483 C CA . ALA A 1 204 ? -2.589 5.921 -18.405 1.00 92.50 204 ALA A CA 1
ATOM 1484 C C . ALA A 1 204 ? -1.848 6.997 -19.195 1.00 92.50 204 ALA A C 1
ATOM 1486 O O . ALA A 1 204 ? -2.508 7.880 -19.745 1.00 92.50 204 ALA A O 1
ATOM 1487 N N . ASP A 1 205 ? -0.520 6.915 -19.264 1.00 86.69 205 ASP A N 1
ATOM 1488 C CA . ASP A 1 205 ? 0.309 7.839 -20.030 1.00 86.69 205 ASP A CA 1
ATOM 1489 C C . ASP A 1 205 ? 1.280 7.078 -20.948 1.00 86.69 205 ASP A C 1
ATOM 1491 O O . ASP A 1 205 ? 2.430 6.823 -20.586 1.00 86.69 205 ASP A O 1
ATOM 1495 N N . PRO A 1 206 ? 0.845 6.723 -22.171 1.00 72.38 206 PRO A N 1
ATOM 1496 C CA . PRO A 1 206 ? 1.711 6.081 -23.153 1.00 72.38 206 PRO A CA 1
ATOM 1497 C C . PRO A 1 206 ? 2.733 7.051 -23.769 1.00 72.38 206 PRO A C 1
ATOM 1499 O O . PRO A 1 206 ? 3.546 6.627 -24.586 1.00 72.38 206 PRO A O 1
ATOM 1502 N N . SER A 1 207 ? 2.689 8.345 -23.425 1.00 68.56 207 SER A N 1
ATOM 1503 C CA . SER A 1 207 ? 3.553 9.383 -23.995 1.00 68.56 207 SER A CA 1
ATOM 1504 C C . SER A 1 207 ? 4.852 9.604 -23.219 1.00 68.56 207 SER A C 1
ATOM 1506 O O . SER A 1 207 ? 5.505 10.631 -23.425 1.00 68.56 207 SER A O 1
ATOM 1508 N N . VAL A 1 208 ? 5.232 8.643 -22.361 1.00 63.00 208 VAL A N 1
ATOM 1509 C CA . VAL A 1 208 ? 6.462 8.675 -21.555 1.00 63.00 208 VAL A CA 1
ATOM 1510 C C . VAL A 1 208 ? 7.616 9.244 -22.365 1.00 63.00 208 VAL A C 1
ATOM 1512 O O . VAL A 1 208 ? 7.934 8.776 -23.460 1.00 63.00 208 VAL A O 1
ATOM 1515 N N . GLY A 1 209 ? 8.192 10.309 -21.806 1.00 57.44 209 GLY A N 1
ATOM 1516 C CA . GLY A 1 209 ? 9.169 11.162 -22.458 1.00 57.44 209 GLY A CA 1
ATOM 1517 C C . GLY A 1 209 ? 10.327 10.391 -23.083 1.00 57.44 209 GLY A C 1
ATOM 1518 O O . GLY A 1 209 ? 10.728 9.325 -22.628 1.00 57.44 209 GLY A O 1
ATOM 1519 N N . THR A 1 210 ? 10.862 10.986 -24.147 1.00 59.16 210 THR A N 1
ATOM 1520 C CA . THR A 1 210 ? 12.091 10.613 -24.857 1.00 59.16 210 THR A CA 1
ATOM 1521 C C . THR A 1 210 ? 13.065 9.774 -24.025 1.00 59.16 210 THR A C 1
ATOM 1523 O O . THR A 1 210 ? 13.529 10.251 -22.994 1.00 59.16 210 THR A O 1
ATOM 1526 N N . SER A 1 211 ? 13.406 8.580 -24.526 1.00 69.25 211 SER A N 1
ATOM 1527 C CA . SER A 1 211 ? 14.525 7.715 -24.111 1.00 69.25 211 SER A CA 1
ATOM 1528 C C . SER A 1 211 ? 15.478 8.338 -23.073 1.00 69.25 211 SER A C 1
ATOM 1530 O O . SER A 1 211 ? 16.323 9.161 -23.437 1.00 69.25 211 SER A O 1
ATOM 1532 N N . SER A 1 212 ? 15.386 7.903 -21.812 1.00 85.00 212 SER A N 1
ATOM 1533 C CA . SER A 1 212 ? 16.320 8.255 -20.732 1.00 85.00 212 SER A CA 1
ATOM 1534 C C . SER A 1 212 ? 17.104 7.033 -20.250 1.00 85.00 212 SER A C 1
ATOM 1536 O O . SER A 1 212 ? 16.653 5.900 -20.393 1.00 85.00 212 SER A O 1
ATOM 1538 N N . ALA A 1 213 ? 18.283 7.250 -19.663 1.00 89.00 213 ALA A N 1
ATOM 1539 C CA . ALA A 1 213 ? 19.119 6.155 -19.169 1.00 89.00 213 ALA A CA 1
ATOM 1540 C C . ALA A 1 213 ? 18.424 5.349 -18.057 1.00 89.00 213 ALA A C 1
ATOM 1542 O O . ALA A 1 213 ? 18.656 4.150 -17.917 1.00 89.00 213 ALA A O 1
ATOM 1543 N N . GLU A 1 214 ? 17.557 5.988 -17.277 1.00 92.38 214 GLU A N 1
ATOM 1544 C CA . GLU A 1 214 ? 16.811 5.366 -16.187 1.00 92.38 214 GLU A CA 1
ATOM 1545 C C . GLU A 1 214 ? 15.671 4.481 -16.711 1.00 92.38 214 GLU A C 1
ATOM 1547 O O . GLU A 1 214 ? 15.487 3.361 -16.231 1.00 92.38 214 GLU A O 1
ATOM 1552 N N . LEU A 1 215 ? 14.962 4.916 -17.761 1.00 89.19 215 LEU A N 1
ATOM 1553 C CA . LEU A 1 215 ? 13.981 4.072 -18.454 1.00 89.19 215 LEU A CA 1
ATOM 1554 C C . LEU A 1 215 ? 14.654 2.856 -19.111 1.00 89.19 215 LEU A C 1
ATOM 1556 O O . LEU A 1 215 ? 14.065 1.776 -19.162 1.00 89.19 215 LEU A O 1
ATOM 1560 N N . ASP A 1 216 ? 15.911 2.988 -19.537 1.00 91.56 216 ASP A N 1
ATOM 1561 C CA . ASP A 1 216 ? 16.699 1.883 -20.103 1.00 91.56 216 ASP A CA 1
ATOM 1562 C C . ASP A 1 216 ? 17.062 0.861 -19.042 1.00 91.56 216 ASP A C 1
ATOM 1564 O O . ASP A 1 216 ? 17.013 -0.346 -19.290 1.00 91.56 216 ASP A O 1
ATOM 1568 N N . GLN A 1 217 ? 17.401 1.335 -17.844 1.00 94.06 217 GLN A N 1
ATOM 1569 C CA . GLN A 1 217 ? 17.656 0.473 -16.698 1.00 94.06 217 GLN A CA 1
ATOM 1570 C C . GLN A 1 217 ? 16.396 -0.288 -16.294 1.00 94.06 217 GLN A C 1
ATOM 1572 O O . GLN A 1 217 ? 16.489 -1.491 -16.045 1.00 94.06 217 GLN A O 1
ATOM 1577 N N . LEU A 1 218 ? 15.235 0.376 -16.290 1.00 95.00 218 LEU A N 1
ATOM 1578 C CA . LEU A 1 218 ? 13.953 -0.274 -16.034 1.00 95.00 218 LEU A CA 1
ATOM 1579 C C . LEU A 1 218 ? 13.638 -1.321 -17.107 1.00 95.00 218 LEU A C 1
ATOM 1581 O O . LEU A 1 218 ? 13.361 -2.469 -16.768 1.00 95.00 218 LEU A O 1
ATOM 1585 N N . LEU A 1 219 ? 13.763 -0.977 -18.392 1.00 94.69 219 LEU A N 1
ATOM 1586 C CA . LEU A 1 219 ? 13.559 -1.923 -19.493 1.00 94.69 219 LEU A CA 1
ATOM 1587 C C . LEU A 1 219 ? 14.503 -3.128 -19.393 1.00 94.69 219 LEU A C 1
ATOM 1589 O O . LEU A 1 219 ? 14.087 -4.264 -19.609 1.00 94.69 219 LEU A O 1
ATOM 1593 N N . THR A 1 220 ? 15.762 -2.894 -19.024 1.00 96.12 220 THR A N 1
ATOM 1594 C CA . THR A 1 220 ? 16.748 -3.962 -18.824 1.00 96.12 220 THR A CA 1
ATOM 1595 C C . THR A 1 220 ? 16.338 -4.878 -17.671 1.00 96.12 220 THR A C 1
ATOM 1597 O O . THR A 1 220 ? 16.346 -6.094 -17.840 1.00 96.12 220 THR A O 1
ATOM 1600 N N . ALA A 1 221 ? 15.912 -4.321 -16.532 1.00 96.44 221 ALA A N 1
ATOM 1601 C CA . ALA A 1 221 ? 15.422 -5.103 -15.397 1.00 96.44 221 ALA A CA 1
ATOM 1602 C C . ALA A 1 221 ? 14.189 -5.948 -15.772 1.00 96.44 221 ALA A C 1
ATOM 1604 O O . ALA A 1 221 ? 14.086 -7.110 -15.383 1.00 96.44 221 ALA A O 1
ATOM 1605 N N . LEU A 1 222 ? 13.276 -5.404 -16.582 1.00 96.75 222 LEU A N 1
ATOM 1606 C CA . LEU A 1 222 ? 12.105 -6.136 -17.074 1.00 96.75 222 LEU A CA 1
ATOM 1607 C C . LEU A 1 222 ? 12.499 -7.301 -17.995 1.00 96.75 222 LEU A C 1
ATOM 1609 O O . LEU A 1 222 ? 11.987 -8.406 -17.830 1.00 96.75 222 LEU A O 1
ATOM 1613 N N . ARG A 1 223 ? 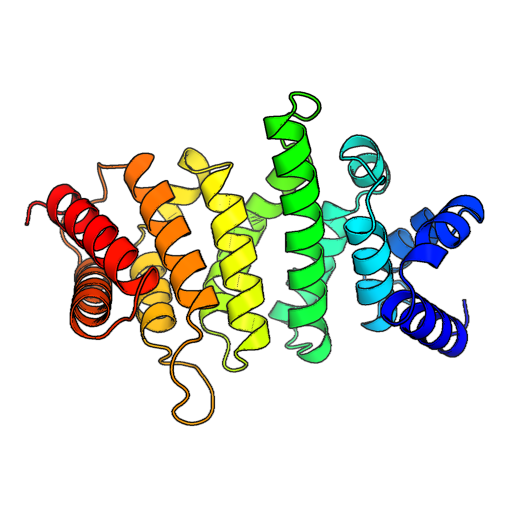13.446 -7.092 -18.919 1.00 96.38 223 ARG A N 1
ATOM 1614 C CA . ARG A 1 223 ? 13.958 -8.156 -19.805 1.00 96.38 223 ARG A CA 1
ATOM 1615 C C . ARG A 1 223 ? 14.734 -9.233 -19.040 1.00 96.38 223 ARG A C 1
ATOM 1617 O O . ARG A 1 223 ? 14.642 -10.411 -19.375 1.00 96.38 223 ARG A O 1
ATOM 1624 N N . GLU A 1 224 ? 15.460 -8.861 -17.988 1.00 95.62 224 GLU A N 1
ATOM 1625 C CA . GLU A 1 224 ? 16.097 -9.819 -17.076 1.00 95.62 224 GLU A CA 1
ATOM 1626 C C . GLU A 1 224 ? 15.048 -10.695 -16.373 1.00 95.62 224 GLU A C 1
ATOM 1628 O O . GLU A 1 224 ? 15.225 -11.913 -16.290 1.00 95.62 224 GLU A O 1
ATOM 1633 N N . LEU A 1 225 ? 13.931 -10.112 -15.923 1.00 94.88 225 LEU A N 1
ATOM 1634 C CA . LEU A 1 225 ? 12.822 -10.855 -15.313 1.00 94.88 225 LEU A CA 1
ATOM 1635 C C . LEU A 1 225 ? 12.034 -11.706 -16.308 1.00 94.88 225 LEU A C 1
ATOM 1637 O O . LEU A 1 225 ? 11.591 -12.793 -15.955 1.00 94.88 225 LEU A O 1
ATOM 1641 N N . GLU A 1 226 ? 11.884 -11.267 -17.553 1.00 95.00 226 GLU A N 1
ATOM 1642 C CA . GLU A 1 226 ? 11.333 -12.099 -18.626 1.00 95.00 226 GLU A CA 1
ATOM 1643 C C . GLU A 1 226 ? 12.219 -13.332 -18.888 1.00 95.00 226 GLU A C 1
ATOM 1645 O O . GLU A 1 226 ? 11.716 -14.435 -19.109 1.00 95.00 226 GLU A O 1
ATOM 1650 N N . ALA A 1 227 ? 13.543 -13.170 -18.834 1.00 93.56 227 ALA A N 1
ATOM 1651 C CA . ALA A 1 227 ? 14.481 -14.258 -19.097 1.00 93.56 227 ALA A CA 1
ATOM 1652 C C . ALA A 1 227 ? 14.636 -15.233 -17.915 1.00 93.56 227 ALA A C 1
ATOM 1654 O O . ALA A 1 227 ? 14.825 -16.431 -18.130 1.00 93.56 227 ALA A O 1
ATOM 1655 N N . SER A 1 228 ? 14.596 -14.725 -16.680 1.00 91.75 228 SER A N 1
ATOM 1656 C CA . SER A 1 228 ? 14.940 -15.485 -15.466 1.00 91.75 228 SER A CA 1
ATOM 1657 C C . SER A 1 228 ? 13.775 -15.730 -14.506 1.00 91.75 228 SER A C 1
ATOM 1659 O O . SER A 1 228 ? 13.878 -16.595 -13.639 1.00 91.75 228 SER A O 1
ATOM 1661 N N . GLY A 1 229 ? 12.677 -14.987 -14.640 1.00 86.31 229 GLY A N 1
ATOM 1662 C CA . GLY A 1 229 ? 11.526 -15.074 -13.752 1.00 86.31 229 GLY A CA 1
ATOM 1663 C C . GLY A 1 229 ? 10.711 -16.351 -13.943 1.00 86.31 229 GLY A C 1
ATOM 1664 O O . GLY A 1 229 ? 10.779 -17.036 -14.967 1.00 86.31 229 GLY A O 1
ATOM 1665 N N . GLU A 1 230 ? 9.861 -16.640 -12.958 1.00 88.50 230 GLU A N 1
ATOM 1666 C CA . GLU A 1 230 ? 8.988 -17.812 -12.961 1.00 88.50 230 GLU A CA 1
ATOM 1667 C C . GLU A 1 230 ? 7.504 -17.424 -13.012 1.00 88.50 230 GLU A C 1
ATOM 1669 O O . GLU A 1 230 ? 7.050 -16.476 -12.363 1.00 88.50 230 GLU A O 1
ATOM 1674 N N . GLY A 1 231 ? 6.729 -18.197 -13.779 1.00 92.56 231 GLY A N 1
ATOM 1675 C CA . GLY A 1 231 ? 5.270 -18.106 -13.842 1.00 92.56 231 GLY A CA 1
ATOM 1676 C C . GLY A 1 231 ? 4.750 -16.692 -14.114 1.00 92.56 231 GLY A C 1
ATOM 1677 O O . GLY A 1 231 ? 5.127 -16.053 -15.091 1.00 92.56 231 GLY A O 1
ATOM 1678 N N . VAL A 1 232 ? 3.887 -16.207 -13.217 1.00 93.00 232 VAL A N 1
ATOM 1679 C CA . VAL A 1 232 ? 3.165 -14.931 -13.365 1.00 93.00 232 VAL A CA 1
ATOM 1680 C C . VAL A 1 232 ? 4.106 -13.725 -13.443 1.00 93.00 232 VAL A C 1
ATOM 1682 O O . VAL A 1 232 ? 3.806 -12.782 -14.166 1.00 93.00 232 VAL A O 1
ATOM 1685 N N . VAL A 1 233 ? 5.241 -13.743 -12.730 1.00 94.50 233 VAL A N 1
ATOM 1686 C CA . VAL A 1 233 ? 6.202 -12.623 -12.754 1.00 94.50 233 VAL A CA 1
ATOM 1687 C C . VAL A 1 233 ? 6.817 -12.484 -14.140 1.00 94.50 233 VAL A C 1
ATOM 1689 O O . VAL A 1 233 ? 6.884 -11.380 -14.670 1.00 94.50 233 VAL A O 1
ATOM 1692 N N . ARG A 1 234 ? 7.222 -13.607 -14.738 1.00 96.00 234 ARG A N 1
ATOM 1693 C CA . ARG A 1 234 ? 7.833 -13.637 -16.066 1.00 96.00 234 ARG A CA 1
ATOM 1694 C C . ARG A 1 234 ? 6.878 -13.110 -17.131 1.00 96.00 234 ARG A C 1
ATOM 1696 O O . ARG A 1 234 ? 7.246 -12.251 -17.925 1.00 96.00 234 ARG A O 1
ATOM 1703 N N . ASP A 1 235 ? 5.650 -13.621 -17.120 1.00 95.50 235 ASP A N 1
ATOM 1704 C CA . ASP A 1 235 ? 4.654 -13.279 -18.130 1.00 95.50 235 ASP A CA 1
ATOM 1705 C C . ASP A 1 235 ? 4.232 -11.799 -17.998 1.00 95.50 235 ASP A C 1
ATOM 1707 O O . ASP A 1 235 ? 4.110 -11.099 -19.001 1.00 95.50 235 ASP A O 1
ATOM 1711 N N . ALA A 1 236 ? 4.096 -11.284 -16.767 1.00 95.06 236 ALA A N 1
ATOM 1712 C CA . ALA A 1 236 ? 3.856 -9.861 -16.524 1.00 95.06 236 ALA A CA 1
ATOM 1713 C C . ALA A 1 236 ? 5.048 -8.982 -16.941 1.00 95.06 236 ALA A C 1
ATOM 1715 O O . ALA A 1 236 ? 4.844 -7.932 -17.546 1.00 95.06 236 ALA A O 1
ATOM 1716 N N . ALA A 1 237 ? 6.285 -9.408 -16.666 1.00 96.44 237 ALA A N 1
ATOM 1717 C CA . ALA A 1 237 ? 7.482 -8.669 -17.056 1.00 96.44 237 ALA A CA 1
ATOM 1718 C C . ALA A 1 237 ? 7.605 -8.535 -18.580 1.00 96.44 237 ALA A C 1
ATOM 1720 O O . ALA A 1 237 ? 7.905 -7.443 -19.055 1.00 96.44 237 ALA A O 1
ATOM 1721 N N . ALA A 1 238 ? 7.294 -9.593 -19.336 1.00 96.19 238 ALA A N 1
ATOM 1722 C CA . ALA A 1 238 ? 7.284 -9.558 -20.800 1.00 96.19 238 ALA A CA 1
ATOM 1723 C C . ALA A 1 238 ? 6.295 -8.510 -21.341 1.00 96.19 238 ALA A C 1
ATOM 1725 O O . ALA A 1 238 ? 6.660 -7.660 -22.152 1.00 96.19 238 ALA A O 1
ATOM 1726 N N . VAL A 1 239 ? 5.057 -8.513 -20.827 1.00 95.94 239 VAL A N 1
ATOM 1727 C CA . VAL A 1 239 ? 4.017 -7.551 -21.229 1.00 95.94 239 VAL A CA 1
ATOM 1728 C C . VAL A 1 239 ? 4.455 -6.114 -20.946 1.00 95.94 239 VAL A C 1
ATOM 1730 O O . VAL A 1 239 ? 4.351 -5.249 -21.814 1.00 95.94 239 VAL A O 1
ATOM 1733 N N . VAL A 1 240 ? 4.974 -5.854 -19.745 1.00 95.38 240 VAL A N 1
ATOM 1734 C CA . VAL A 1 240 ? 5.404 -4.507 -19.349 1.00 95.38 240 VAL A CA 1
ATOM 1735 C C . VAL A 1 240 ? 6.643 -4.062 -20.130 1.00 95.38 240 VAL A C 1
ATOM 1737 O O . VAL A 1 240 ? 6.718 -2.899 -20.524 1.00 95.38 240 VAL A O 1
ATOM 1740 N N . ALA A 1 241 ? 7.586 -4.968 -20.412 1.00 95.12 241 ALA A N 1
ATOM 1741 C CA . ALA A 1 241 ? 8.765 -4.678 -21.228 1.00 95.12 241 ALA A CA 1
ATOM 1742 C C . ALA A 1 241 ? 8.381 -4.247 -22.647 1.00 95.12 241 ALA A C 1
ATOM 1744 O O . ALA A 1 241 ? 8.924 -3.267 -23.156 1.00 95.12 241 ALA A O 1
ATOM 1745 N N . ASP A 1 242 ? 7.436 -4.950 -23.273 1.00 93.69 242 ASP A N 1
ATOM 1746 C CA . ASP A 1 242 ? 6.969 -4.619 -24.618 1.00 93.69 242 ASP A CA 1
ATOM 1747 C C . ASP A 1 242 ? 6.205 -3.289 -24.637 1.00 93.69 242 ASP A C 1
ATOM 1749 O O . ASP A 1 242 ? 6.413 -2.471 -25.534 1.00 93.69 242 ASP A O 1
ATOM 1753 N N . LEU A 1 243 ? 5.359 -3.019 -23.637 1.00 91.94 243 LEU A N 1
ATOM 1754 C CA . LEU A 1 243 ? 4.670 -1.729 -23.521 1.00 91.94 243 LEU A CA 1
ATOM 1755 C C . LEU A 1 243 ? 5.656 -0.570 -23.343 1.00 91.94 243 LEU A C 1
ATOM 1757 O O . LEU A 1 243 ? 5.535 0.446 -24.027 1.00 91.94 243 LEU A O 1
ATOM 1761 N N . LEU A 1 244 ? 6.654 -0.737 -22.472 1.00 90.88 244 LEU A N 1
ATOM 1762 C CA . LEU A 1 244 ? 7.670 0.281 -22.221 1.00 90.88 244 LEU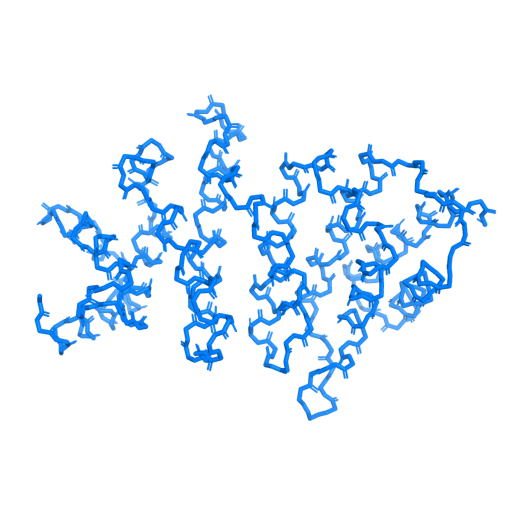 A CA 1
ATOM 1763 C C . LEU A 1 244 ? 8.556 0.516 -23.452 1.00 90.88 244 LEU A C 1
ATOM 1765 O O . LEU A 1 244 ? 8.854 1.663 -23.778 1.00 90.88 244 LEU A O 1
ATOM 1769 N N . ALA A 1 245 ? 8.953 -0.547 -24.160 1.00 90.00 245 ALA A N 1
ATOM 1770 C CA . ALA A 1 245 ? 9.728 -0.440 -25.395 1.00 90.00 245 ALA A CA 1
ATOM 1771 C C . ALA A 1 245 ? 8.955 0.329 -26.478 1.00 90.00 245 ALA A C 1
ATOM 1773 O O . ALA A 1 245 ? 9.487 1.277 -27.055 1.00 90.00 245 ALA A O 1
ATOM 1774 N N . ASN A 1 246 ? 7.674 -0.001 -26.673 1.00 88.19 246 ASN A N 1
ATOM 1775 C CA . ASN A 1 246 ? 6.810 0.698 -27.621 1.00 88.19 246 ASN A CA 1
ATOM 1776 C C . ASN A 1 246 ? 6.636 2.182 -27.260 1.00 88.19 246 ASN A C 1
ATOM 1778 O O . ASN A 1 246 ? 6.746 3.035 -28.141 1.00 88.19 246 ASN A O 1
ATOM 1782 N N . ALA A 1 247 ? 6.411 2.499 -25.979 1.00 84.19 247 ALA A N 1
ATOM 1783 C CA . ALA A 1 247 ? 6.299 3.880 -25.503 1.00 84.19 247 ALA A CA 1
ATOM 1784 C C . ALA A 1 247 ? 7.606 4.670 -25.710 1.00 84.19 247 ALA A C 1
ATOM 1786 O O . ALA A 1 247 ? 7.578 5.828 -26.119 1.00 84.19 247 ALA A O 1
ATOM 1787 N N . ALA A 1 248 ? 8.760 4.025 -25.510 1.00 81.12 248 ALA A N 1
ATOM 1788 C CA . ALA A 1 248 ? 10.080 4.624 -25.707 1.00 81.12 248 ALA A CA 1
ATOM 1789 C C . ALA A 1 248 ? 10.554 4.659 -27.180 1.00 81.12 248 ALA A C 1
ATOM 1791 O O . ALA A 1 248 ? 11.621 5.216 -27.458 1.00 81.12 248 ALA A O 1
ATOM 1792 N N . GLY A 1 249 ? 9.798 4.073 -28.117 1.00 77.44 249 GLY A N 1
ATOM 1793 C CA . GLY A 1 249 ? 10.135 3.999 -29.543 1.00 77.44 249 GLY A CA 1
ATOM 1794 C C . GLY A 1 249 ? 11.250 3.001 -29.884 1.00 77.44 249 GLY A C 1
ATOM 1795 O O . GLY A 1 249 ? 12.148 3.343 -30.657 1.00 77.44 249 GLY A O 1
ATOM 1796 N N . ARG A 1 250 ? 11.220 1.801 -29.291 1.00 65.81 250 ARG A N 1
ATOM 1797 C CA . ARG A 1 250 ? 12.264 0.765 -29.381 1.00 65.81 250 ARG A CA 1
ATOM 1798 C C . ARG A 1 250 ? 11.756 -0.579 -29.864 1.00 65.81 250 ARG A C 1
ATOM 1800 O O . ARG A 1 250 ? 10.614 -0.932 -29.508 1.00 65.81 250 ARG A O 1
#

InterPro domains:
  IPR011989 Armadillo-like helical [G3DSA:1.25.10.10] (62-250)
  IPR016024 Armadillo-type fold [SSF48371] (118-244)
  IPR044591 Microtubule-associated kinase-like protein RUNKEL [PTHR46562] (1-245)
  IPR056980 RUNKEL, ARM-repeat domain [PF24970] (32-106)

Radius of gyration: 18.93 Å; chains: 1; bounding box: 43×31×59 Å

Secondary structure (DSSP, 8-state):
--HHHHHHHHHHHHH-GGGHHHHHHTTHHHHHHHTTSTT-TT-SHHHHHHHHHHHHTS---HHHHHHTTHHHHHHHHHHHHHHTT-HHHHHHHHHHHHHHHHHHHHHHHTTS--SHHHHGGGGGHHHHHHHTT-SSHHHHHHHHHHHHHHHHH-HHHHHHHHTSHHHHHHHHHHHHTTTSSSSPPPPHHHHHHHHHHHHHHHHH-TT--S--HHHHHHHHHHHHHHHH--HHHHHHHHHHHHHHHHHHT-

Sequence (250 aa):
MPLYALKLLGGVLEVNSGFVGQVRALGLAPLFFDYLSLEHANNNVHNIRLCRALVMAGGMGAAQLQALGAADKVCAVLQYAHHNNVEPFLEPVLDLCGAIMAGDAREVAGGSSQGEVLAVFLQQLPVFMDLCSHPEAPVAVAASQCLAELVSLYPQETAGWVLSNDGAAILAAALRGLHLEGDAAPPPRMQQHVLAAVNAALAADPSVGTSSAELDQLLTALRELEASGEGVVRDAAAVVADLLANAAGR